Protein AF-A0A7V3AUJ7-F1 (afdb_monomer_lite)

Structure (mmCIF, N/CA/C/O backbone):
data_AF-A0A7V3AUJ7-F1
#
_entry.id   AF-A0A7V3AUJ7-F1
#
loop_
_atom_site.group_PDB
_atom_site.id
_atom_site.type_symbol
_atom_site.label_atom_id
_atom_site.label_alt_id
_atom_site.label_comp_id
_atom_site.label_asym_id
_atom_site.label_entity_id
_atom_site.label_seq_id
_atom_site.pdbx_PDB_ins_code
_atom_site.Cartn_x
_atom_site.Cartn_y
_atom_site.Cartn_z
_atom_site.occupancy
_atom_site.B_iso_or_equiv
_atom_site.auth_seq_id
_atom_site.auth_comp_id
_atom_site.auth_asym_id
_atom_site.auth_atom_id
_atom_site.pdbx_PDB_model_num
ATOM 1 N N . MET A 1 1 ? -18.447 -24.856 67.537 1.00 55.72 1 MET A N 1
ATOM 2 C CA . MET A 1 1 ? -19.754 -24.334 67.068 1.00 55.72 1 MET A CA 1
ATOM 3 C C . MET A 1 1 ? -19.900 -24.706 65.593 1.00 55.72 1 MET A C 1
ATOM 5 O O . MET A 1 1 ? -18.973 -24.440 64.845 1.00 55.72 1 MET A O 1
ATOM 9 N N . SER A 1 2 ? -20.967 -25.404 65.183 1.00 81.25 2 SER A N 1
ATOM 10 C CA . SER A 1 2 ? -21.118 -25.897 63.797 1.00 81.25 2 SER A CA 1
ATOM 11 C C . SER A 1 2 ? -21.326 -24.746 62.801 1.00 81.25 2 SER A C 1
ATOM 13 O O . SER A 1 2 ? -22.079 -23.820 63.096 1.00 81.25 2 SER A O 1
ATOM 15 N N . PHE A 1 3 ? -20.718 -24.824 61.610 1.00 77.06 3 PHE A N 1
ATOM 16 C CA . PHE A 1 3 ? -20.851 -23.838 60.521 1.00 77.06 3 PHE A CA 1
ATOM 17 C C . PHE A 1 3 ? -22.320 -23.541 60.161 1.00 77.06 3 PHE A C 1
ATOM 19 O O . PHE A 1 3 ? -22.686 -22.402 59.876 1.00 77.06 3 PHE A O 1
ATOM 26 N N . LYS A 1 4 ? -23.201 -24.544 60.286 1.00 78.50 4 LYS A N 1
ATOM 27 C CA . LYS A 1 4 ? -24.653 -24.382 60.100 1.00 78.50 4 LYS A CA 1
ATOM 28 C C . LYS A 1 4 ? -25.291 -23.466 61.152 1.00 78.50 4 LYS A C 1
ATOM 30 O O . LYS A 1 4 ? -26.159 -22.666 60.815 1.00 78.50 4 LYS A O 1
ATOM 35 N N . ASN A 1 5 ? -24.837 -23.537 62.405 1.00 76.69 5 ASN A N 1
ATOM 36 C CA . ASN A 1 5 ? -25.343 -22.693 63.493 1.00 76.69 5 ASN A CA 1
ATOM 37 C C . ASN A 1 5 ? -24.854 -21.247 63.349 1.00 76.69 5 ASN A C 1
ATOM 39 O O . ASN A 1 5 ? -25.594 -20.317 63.658 1.00 76.69 5 ASN A O 1
ATOM 43 N N . PHE A 1 6 ? -23.639 -21.061 62.826 1.00 76.19 6 PHE A N 1
ATOM 44 C CA . PHE A 1 6 ? -23.110 -19.743 62.485 1.00 76.19 6 PHE A CA 1
ATOM 45 C C . PHE A 1 6 ? -23.925 -19.083 61.361 1.00 76.19 6 PHE A C 1
ATOM 47 O O . PHE A 1 6 ? -24.385 -17.958 61.524 1.00 76.19 6 PHE A O 1
ATOM 54 N N . LEU A 1 7 ? -24.210 -19.809 60.272 1.00 77.94 7 LEU A N 1
ATOM 55 C CA . LEU A 1 7 ? -25.058 -19.332 59.169 1.00 77.94 7 LEU A CA 1
ATOM 56 C C . LEU A 1 7 ? -26.487 -18.978 59.611 1.00 77.94 7 LEU A C 1
ATOM 58 O O . LEU A 1 7 ? -27.043 -17.970 59.176 1.00 77.94 7 LEU A O 1
ATOM 62 N N . LEU A 1 8 ? -27.080 -19.785 60.494 1.00 77.06 8 LEU A N 1
ATOM 63 C CA . LEU A 1 8 ? -28.404 -19.525 61.069 1.00 77.06 8 LEU A CA 1
ATOM 64 C C . LEU A 1 8 ? -28.431 -18.259 61.934 1.00 77.06 8 LEU A C 1
ATOM 66 O O . LEU A 1 8 ? -29.397 -17.497 61.867 1.00 77.06 8 LEU A O 1
ATOM 70 N N . ALA A 1 9 ? -27.379 -18.020 62.719 1.00 70.88 9 ALA A N 1
ATOM 71 C CA . ALA A 1 9 ? -27.230 -16.795 63.498 1.00 70.88 9 ALA A CA 1
ATOM 72 C C . ALA A 1 9 ? -27.052 -15.575 62.583 1.00 70.88 9 ALA A C 1
ATOM 74 O O . ALA A 1 9 ? -27.743 -14.572 62.754 1.00 70.88 9 ALA A O 1
ATOM 75 N N . LEU A 1 10 ? -26.208 -15.696 61.555 1.00 71.56 10 LEU A N 1
ATOM 76 C CA . LEU A 1 10 ? -25.963 -14.647 60.566 1.00 71.56 10 LEU A CA 1
ATOM 77 C C . LEU A 1 10 ? -27.268 -14.236 59.864 1.00 71.56 10 LEU A C 1
ATOM 79 O O . LEU A 1 10 ? -27.604 -13.058 59.795 1.00 71.56 10 LEU A O 1
ATOM 83 N N . ARG A 1 11 ? -28.076 -15.215 59.442 1.00 72.75 11 ARG A N 1
ATOM 84 C CA . ARG A 1 11 ? -29.366 -14.982 58.775 1.00 72.75 11 ARG A CA 1
ATOM 85 C C . ARG A 1 11 ? -30.367 -14.199 59.633 1.00 72.75 11 ARG A C 1
ATOM 87 O O . ARG A 1 11 ? -31.152 -13.435 59.082 1.00 72.75 11 ARG A O 1
ATOM 94 N N . LYS A 1 12 ? -30.360 -14.373 60.960 1.00 69.62 12 LYS A N 1
ATOM 95 C CA . LYS A 1 12 ? -31.239 -13.608 61.865 1.00 69.62 12 LYS A CA 1
ATOM 96 C C . LYS A 1 12 ? -30.780 -12.157 62.032 1.00 69.62 12 LYS A C 1
ATOM 98 O O . LYS A 1 12 ? -31.625 -11.268 62.106 1.00 69.62 12 LYS A O 1
ATOM 103 N N . VAL A 1 13 ? -29.469 -11.921 62.053 1.00 68.56 13 VAL A N 1
ATOM 104 C CA . VAL A 1 13 ? -28.874 -10.581 62.195 1.00 68.56 13 VAL A CA 1
ATOM 105 C C . VAL A 1 13 ? -29.138 -9.706 60.965 1.00 68.56 13 VAL A C 1
ATOM 107 O O . VAL A 1 13 ? -29.438 -8.529 61.120 1.00 68.56 13 VAL A O 1
ATOM 110 N N . PHE A 1 14 ? -29.126 -10.274 59.756 1.00 67.12 14 PHE A N 1
ATOM 111 C CA . PHE A 1 14 ? -29.384 -9.540 58.505 1.00 67.12 14 PHE A CA 1
ATOM 112 C C . PHE A 1 14 ? -30.877 -9.269 58.200 1.00 67.12 14 PHE A C 1
ATOM 114 O O . PHE A 1 14 ? -31.224 -8.902 57.080 1.00 67.12 14 PHE A O 1
ATOM 121 N N . THR A 1 15 ? -31.779 -9.424 59.175 1.00 80.00 15 THR A N 1
ATOM 122 C CA . THR A 1 15 ? -33.172 -8.942 59.064 1.00 80.00 15 THR A CA 1
ATOM 123 C C . THR A 1 15 ? -33.262 -7.484 59.515 1.00 80.00 15 THR A C 1
ATOM 125 O O . THR A 1 15 ? -32.523 -7.091 60.412 1.00 80.00 15 THR A O 1
ATOM 128 N N . LEU A 1 16 ? -34.178 -6.679 58.957 1.00 69.50 16 LEU A N 1
ATOM 129 C CA . LEU A 1 16 ? -34.362 -5.268 59.359 1.00 69.50 16 LEU A CA 1
ATOM 130 C C . LEU A 1 16 ? -34.523 -5.114 60.884 1.00 69.50 16 LEU A C 1
ATOM 132 O O . LEU A 1 16 ? -33.834 -4.314 61.510 1.00 69.50 16 LEU A O 1
ATOM 136 N N . SER A 1 17 ? -35.347 -5.970 61.493 1.00 76.62 17 SER A N 1
ATOM 137 C CA . SER A 1 17 ? -35.548 -6.035 62.945 1.00 76.62 17 SER A CA 1
ATOM 138 C C . SER A 1 17 ? -34.308 -6.500 63.721 1.00 76.62 17 SER A C 1
ATOM 140 O O . SER A 1 17 ? -34.055 -6.035 64.831 1.00 76.62 17 SER A O 1
ATOM 142 N N . GLY A 1 18 ? -33.527 -7.428 63.160 1.00 75.44 18 GLY A N 1
ATOM 143 C CA . GLY A 1 18 ? -32.291 -7.926 63.769 1.00 75.44 18 GLY A CA 1
ATOM 144 C C . GLY A 1 18 ? -31.170 -6.887 63.752 1.00 75.44 18 GLY A C 1
ATOM 145 O O . GLY A 1 18 ? -30.422 -6.773 64.722 1.00 75.44 18 GLY A O 1
ATOM 146 N N . LEU A 1 19 ? -31.105 -6.085 62.690 1.00 74.56 19 LEU A N 1
ATOM 147 C CA . LEU A 1 19 ? -30.130 -5.014 62.525 1.00 74.56 19 LEU A CA 1
ATOM 148 C C . LEU A 1 19 ? -30.421 -3.847 63.476 1.00 74.56 19 LEU A C 1
ATOM 150 O O . LEU A 1 19 ? -29.511 -3.346 64.134 1.00 74.56 19 LEU A O 1
ATOM 154 N N . GLU A 1 20 ? -31.693 -3.461 63.614 1.00 76.94 20 GLU A N 1
ATOM 155 C CA . GLU A 1 20 ? -32.116 -2.459 64.599 1.00 76.94 20 GLU A CA 1
ATOM 156 C C . GLU A 1 20 ? -31.816 -2.893 66.036 1.00 76.94 20 GLU A C 1
ATOM 158 O O . GLU A 1 20 ? -31.327 -2.088 66.831 1.00 76.94 20 GLU A O 1
ATOM 163 N N . PHE A 1 21 ? -32.076 -4.160 66.377 1.00 78.50 21 PHE A N 1
ATOM 164 C CA . PHE A 1 21 ? -31.777 -4.705 67.701 1.00 78.50 21 PHE A CA 1
ATOM 165 C C . PHE A 1 21 ? -30.267 -4.716 67.983 1.00 78.50 21 PHE A C 1
ATOM 167 O O . PHE A 1 21 ? -29.829 -4.265 69.041 1.00 78.50 21 PHE A O 1
ATOM 174 N N . PHE A 1 22 ? -29.462 -5.155 67.012 1.00 78.81 22 PHE A N 1
ATOM 175 C CA . PHE A 1 22 ? -28.001 -5.151 67.095 1.00 78.81 22 PHE A CA 1
ATOM 176 C C . PHE A 1 22 ? -27.442 -3.734 67.287 1.00 78.81 22 PHE A C 1
ATOM 178 O O . PHE A 1 22 ? -26.649 -3.494 68.196 1.00 78.81 22 PHE A O 1
ATOM 185 N N . LEU A 1 23 ? -27.920 -2.767 66.498 1.00 76.38 23 LEU A N 1
ATOM 186 C CA . LEU A 1 23 ? -27.519 -1.367 66.622 1.00 76.38 23 LEU A CA 1
ATOM 187 C C . LEU A 1 23 ? -28.018 -0.738 67.930 1.00 76.38 23 LEU A C 1
ATOM 189 O O . LEU A 1 23 ? -27.328 0.100 68.501 1.00 76.38 23 LEU A O 1
ATOM 193 N N . LYS A 1 24 ? -29.188 -1.109 68.460 1.00 78.69 24 LYS A N 1
ATOM 194 C CA . LYS A 1 24 ? -29.641 -0.631 69.780 1.00 78.69 24 LYS A CA 1
ATOM 195 C C . LYS A 1 24 ? -28.830 -1.214 70.938 1.00 78.69 24 LYS A C 1
ATOM 197 O O . LYS A 1 24 ? -28.681 -0.527 71.942 1.00 78.69 24 LYS A O 1
ATOM 202 N N . SER A 1 25 ? -28.292 -2.423 70.787 1.00 83.38 25 SER A N 1
ATOM 203 C CA . SER A 1 25 ? -27.532 -3.128 71.825 1.00 83.38 25 SER A CA 1
ATOM 204 C C . SER A 1 25 ? -26.120 -2.575 72.070 1.00 83.38 25 SER A C 1
ATOM 206 O O . SER A 1 25 ? -25.527 -2.916 73.090 1.00 83.38 25 SER A O 1
ATOM 208 N N . GLN A 1 26 ? -25.565 -1.770 71.159 1.00 79.00 26 GLN A N 1
ATOM 209 C CA . GLN A 1 26 ? -24.186 -1.279 71.260 1.00 79.00 26 GLN A CA 1
ATOM 210 C C . GLN A 1 26 ? -24.053 0.070 71.972 1.00 79.00 26 GLN A C 1
ATOM 212 O O . GLN A 1 26 ? -24.923 0.945 71.872 1.00 79.00 26 GLN A O 1
ATOM 217 N N . SER A 1 27 ? -22.916 0.263 72.643 1.00 84.25 27 SER A N 1
ATOM 218 C CA . SER A 1 27 ? -22.574 1.525 73.305 1.00 84.25 27 SER A CA 1
ATOM 219 C C . SER A 1 27 ? -22.293 2.650 72.290 1.00 84.25 27 SER A C 1
ATOM 221 O O . SER A 1 27 ? -22.039 2.410 71.108 1.00 84.25 27 SER A O 1
ATOM 223 N N . LYS A 1 28 ? -22.341 3.924 72.721 1.00 85.25 28 LYS A N 1
ATOM 224 C CA . LYS A 1 28 ? -22.093 5.075 71.821 1.00 85.25 28 LYS A CA 1
ATOM 225 C C . LYS A 1 28 ? -20.705 5.023 71.166 1.00 85.25 28 LYS A C 1
ATOM 227 O O . LYS A 1 28 ? -20.571 5.417 70.014 1.00 85.25 28 LYS A O 1
ATOM 232 N N . VAL A 1 29 ? -19.702 4.526 71.891 1.00 87.31 29 VAL A N 1
ATOM 233 C CA . VAL A 1 29 ? -18.314 4.410 71.419 1.00 87.31 29 VAL A CA 1
ATOM 234 C C . VAL A 1 29 ? -18.181 3.285 70.389 1.00 87.31 29 VAL A C 1
ATOM 236 O O . VAL A 1 29 ? -17.594 3.492 69.330 1.00 87.31 29 VAL A O 1
ATOM 239 N N . GLU A 1 30 ? -18.797 2.128 70.644 1.00 87.69 30 GLU A N 1
ATOM 240 C CA . GLU A 1 30 ? -18.813 0.992 69.709 1.00 87.69 30 GLU A CA 1
ATOM 241 C C . GLU A 1 30 ? -19.459 1.353 68.370 1.00 87.69 30 GLU A C 1
ATOM 243 O O . GLU A 1 30 ? -18.925 1.002 67.321 1.00 87.69 30 GLU A O 1
ATOM 248 N N . LYS A 1 31 ? -20.547 2.135 68.385 1.00 85.12 31 LYS A N 1
ATOM 249 C CA . LYS A 1 31 ? -21.189 2.630 67.156 1.00 85.12 31 LYS A CA 1
ATOM 250 C C . LYS A 1 31 ? -20.254 3.484 66.311 1.00 85.12 31 LYS A C 1
ATOM 252 O O . LYS A 1 31 ? -20.230 3.325 65.094 1.00 85.12 31 LYS A O 1
ATOM 257 N N . VAL A 1 32 ? -19.495 4.384 66.939 1.00 90.38 32 VAL A N 1
ATOM 258 C CA . VAL A 1 32 ? -18.539 5.247 66.228 1.00 90.38 32 VAL A CA 1
ATOM 259 C C . VAL A 1 32 ? -17.459 4.397 65.559 1.00 90.38 32 VAL A C 1
ATOM 261 O O . VAL A 1 32 ? -17.209 4.574 64.369 1.00 90.38 32 VAL A O 1
ATOM 264 N N . PHE A 1 33 ? -16.882 3.427 66.277 1.00 92.56 33 PHE A N 1
ATOM 265 C CA . PHE A 1 33 ? -15.909 2.499 65.693 1.00 92.56 33 PHE A CA 1
ATOM 266 C C . PHE A 1 33 ? -16.512 1.645 64.575 1.00 92.56 33 PHE A C 1
ATOM 268 O O . PHE A 1 33 ? -15.886 1.487 63.530 1.00 92.56 33 PHE A O 1
ATOM 275 N N . PHE A 1 34 ? -17.734 1.137 64.753 1.00 90.31 34 PHE A N 1
ATOM 276 C CA . PHE A 1 34 ? -18.431 0.348 63.741 1.00 90.31 34 PHE A CA 1
ATOM 277 C C . PHE A 1 34 ? -18.613 1.133 62.437 1.00 90.31 34 PHE A C 1
ATOM 279 O O . PHE A 1 34 ? -18.237 0.642 61.375 1.00 90.31 34 PHE A O 1
ATOM 286 N N . PHE A 1 35 ? -19.123 2.368 62.504 1.00 91.38 35 PHE A N 1
ATOM 287 C CA . PHE A 1 35 ? -19.296 3.201 61.311 1.00 91.38 35 PHE A CA 1
ATOM 288 C C . PHE A 1 35 ? -17.965 3.639 60.691 1.00 91.38 35 PHE A C 1
ATOM 290 O O . PHE A 1 35 ? -17.869 3.702 59.468 1.00 91.38 35 PHE A O 1
ATOM 297 N N . LEU A 1 36 ? -16.927 3.885 61.497 1.00 95.38 36 LEU A N 1
ATOM 298 C CA . LEU A 1 36 ? -15.590 4.204 60.993 1.00 95.38 36 LEU A CA 1
ATOM 299 C C . LEU A 1 36 ? -14.975 3.019 60.234 1.00 95.38 36 LEU A C 1
ATOM 301 O O . LEU A 1 36 ? -14.496 3.195 59.116 1.00 95.38 36 LEU A O 1
ATOM 305 N N . PHE A 1 37 ? -15.047 1.803 60.783 1.00 95.50 37 PHE A N 1
ATOM 306 C CA . PHE A 1 37 ? -14.584 0.601 60.085 1.00 95.50 37 PHE A CA 1
ATOM 307 C C . PHE A 1 37 ? -15.417 0.294 58.846 1.00 95.50 37 PHE A C 1
ATOM 309 O O . PHE A 1 37 ? -14.859 -0.106 57.826 1.00 95.50 37 PHE A O 1
ATOM 316 N N . LEU A 1 38 ? -16.729 0.522 58.906 1.00 94.12 38 LEU A N 1
ATOM 317 C CA . LEU A 1 38 ? -17.612 0.378 57.756 1.00 94.12 38 LEU A CA 1
ATOM 318 C C . LEU A 1 38 ? -17.215 1.353 56.638 1.00 94.12 38 LEU A C 1
ATOM 320 O O . LEU A 1 38 ? -17.115 0.957 55.479 1.00 94.12 38 LEU A O 1
ATOM 324 N N . PHE A 1 39 ? -16.915 2.606 56.985 1.00 96.50 39 PHE A N 1
ATOM 325 C CA . PHE A 1 39 ? -16.433 3.604 56.037 1.00 96.50 39 PHE A CA 1
ATOM 326 C C . PHE A 1 39 ? -15.077 3.214 55.430 1.00 96.50 39 PHE A C 1
ATOM 328 O O . PHE A 1 39 ? -14.941 3.195 54.208 1.00 96.50 39 PHE A O 1
ATOM 335 N N . CYS A 1 40 ? -14.096 2.822 56.250 1.00 97.25 40 CYS A N 1
ATOM 336 C CA . CYS A 1 40 ? -12.798 2.336 55.769 1.00 97.25 40 CYS A CA 1
ATOM 337 C C . CYS A 1 40 ? -12.932 1.099 54.868 1.00 97.25 40 CYS A C 1
ATOM 339 O O . CYS A 1 40 ? -12.219 0.988 53.869 1.00 97.25 40 CYS A O 1
ATOM 341 N N . PHE A 1 41 ? -13.856 0.187 55.191 1.00 97.25 41 PHE A N 1
ATOM 342 C CA . PHE A 1 41 ? -14.153 -0.987 54.376 1.00 97.25 41 PHE A CA 1
ATOM 343 C C . PHE A 1 41 ? -14.658 -0.587 52.988 1.00 97.25 41 PHE A C 1
ATOM 345 O O . PHE A 1 41 ? -14.101 -1.045 51.993 1.00 97.25 41 PHE A O 1
ATOM 352 N N . PHE A 1 42 ? -15.651 0.305 52.898 1.00 97.25 42 PHE A N 1
ATOM 353 C CA . PHE A 1 42 ? -16.163 0.767 51.604 1.00 97.25 42 PHE A CA 1
ATOM 354 C C . PHE A 1 42 ? -15.128 1.567 50.811 1.00 97.25 42 PHE A C 1
ATOM 356 O O . PHE A 1 42 ? -15.043 1.405 49.594 1.00 97.25 42 PHE A O 1
ATOM 363 N N . LEU A 1 43 ? -14.300 2.372 51.483 1.00 97.50 43 LEU A N 1
ATOM 364 C CA . LEU A 1 43 ? -13.222 3.120 50.837 1.00 97.50 43 LEU A CA 1
ATOM 365 C C . LEU A 1 43 ? -12.184 2.173 50.210 1.00 97.50 43 LEU A C 1
ATOM 367 O O . LEU A 1 43 ? -11.825 2.318 49.042 1.00 97.50 43 LEU A O 1
ATOM 371 N N . SER A 1 44 ? -11.752 1.160 50.967 1.00 97.69 44 SER A N 1
ATOM 372 C CA . SER A 1 44 ? -10.816 0.130 50.504 1.00 97.69 44 SER A CA 1
ATOM 373 C C . SER A 1 44 ? -11.416 -0.727 49.388 1.00 97.69 44 SER A C 1
ATOM 375 O O . SER A 1 44 ? -10.775 -0.964 48.366 1.00 97.69 44 SER A O 1
ATOM 377 N N . PHE A 1 45 ? -12.680 -1.132 49.537 1.00 97.31 45 PHE A N 1
ATOM 378 C CA . PHE A 1 45 ? -13.397 -1.892 48.519 1.00 97.31 45 PHE A CA 1
ATOM 379 C C . PHE A 1 45 ? -13.511 -1.109 47.208 1.00 97.31 45 PHE A C 1
ATOM 381 O O . PHE A 1 45 ? -13.209 -1.652 46.149 1.00 97.31 45 PHE A O 1
ATOM 388 N N . SER A 1 46 ? -13.865 0.179 47.271 1.00 96.88 46 SER A N 1
ATOM 389 C CA . SER A 1 46 ? -13.920 1.046 46.092 1.00 96.88 46 SER A CA 1
ATOM 390 C C . SER A 1 46 ? -12.546 1.194 45.441 1.00 96.88 46 SER A C 1
ATOM 392 O O . SER A 1 46 ? -12.446 1.127 44.219 1.00 96.88 46 SER A O 1
ATOM 394 N N . PHE A 1 47 ? -11.483 1.360 46.233 1.00 97.12 47 PHE A N 1
ATOM 395 C CA . PHE A 1 47 ? -10.115 1.448 45.720 1.00 97.12 47 PHE A CA 1
ATOM 396 C C . PHE A 1 47 ? -9.683 0.156 45.012 1.00 97.12 47 PHE A C 1
ATOM 398 O O . PHE A 1 47 ? -9.126 0.205 43.914 1.00 97.12 47 PHE A O 1
ATOM 405 N N . LEU A 1 48 ? -9.963 -1.010 45.601 1.00 96.69 48 LEU A N 1
ATOM 406 C CA . LEU A 1 48 ? -9.659 -2.309 44.999 1.00 96.69 48 LEU A CA 1
ATOM 407 C C . LEU A 1 48 ? -10.485 -2.560 43.735 1.00 96.69 48 LEU A C 1
ATOM 409 O O . LEU A 1 48 ? -9.930 -3.014 42.739 1.00 96.69 48 LEU A O 1
ATOM 413 N N . ALA A 1 49 ? -11.776 -2.227 43.749 1.00 96.06 49 ALA A N 1
ATOM 414 C CA . ALA A 1 49 ? -12.650 -2.356 42.588 1.00 96.06 49 ALA A CA 1
ATOM 415 C C . ALA A 1 49 ? -12.178 -1.472 41.425 1.00 96.06 49 ALA A C 1
ATOM 417 O O . ALA A 1 49 ? -12.139 -1.935 40.287 1.00 96.06 49 ALA A O 1
ATOM 418 N N . LEU A 1 50 ? -11.750 -0.235 41.707 1.00 95.06 50 LEU A N 1
ATOM 419 C CA . LEU A 1 50 ? -11.208 0.664 40.688 1.00 95.06 50 LEU A CA 1
ATOM 420 C C . LEU A 1 50 ? -9.888 0.132 40.116 1.00 95.06 50 LEU A C 1
ATOM 422 O O . LEU A 1 50 ? -9.709 0.107 38.904 1.00 95.06 50 LEU A O 1
ATOM 426 N N . ASN A 1 51 ? -8.979 -0.341 40.976 1.00 95.38 51 ASN A N 1
ATOM 427 C CA . ASN A 1 51 ? -7.720 -0.947 40.535 1.00 95.38 51 ASN A CA 1
ATOM 428 C C . ASN A 1 51 ? -7.955 -2.203 39.696 1.00 95.38 51 ASN A C 1
ATOM 430 O O . ASN A 1 51 ? -7.294 -2.396 38.679 1.00 95.38 51 ASN A O 1
ATOM 434 N N . PHE A 1 52 ? -8.903 -3.048 40.102 1.00 95.44 52 PHE A N 1
ATOM 435 C CA . PHE A 1 52 ? -9.291 -4.229 39.344 1.00 95.44 52 PHE A CA 1
ATOM 436 C C . PHE A 1 52 ? -9.856 -3.832 37.976 1.00 95.44 52 PHE A C 1
ATOM 438 O O . PHE A 1 52 ? -9.393 -4.337 36.957 1.00 95.44 52 PHE A O 1
ATOM 445 N N . TYR A 1 53 ? -10.780 -2.870 37.936 1.00 93.81 53 TYR A N 1
ATOM 446 C CA . TYR A 1 53 ? -11.342 -2.347 36.693 1.00 93.81 53 TYR A CA 1
ATOM 447 C C . TYR A 1 53 ? -10.249 -1.811 35.761 1.00 93.81 53 TYR A C 1
ATOM 449 O O . TYR A 1 53 ? -10.155 -2.243 34.616 1.00 93.81 53 TYR A O 1
ATOM 457 N N . LEU A 1 54 ? -9.361 -0.942 36.251 1.00 91.00 54 LEU A N 1
ATOM 458 C CA . LEU A 1 54 ? -8.304 -0.340 35.435 1.00 91.00 54 LEU A CA 1
ATOM 459 C C . LEU A 1 54 ? -7.261 -1.360 34.958 1.00 91.00 54 LEU A C 1
ATOM 461 O O . LEU A 1 54 ? -6.765 -1.244 33.843 1.00 91.00 54 LEU A O 1
ATOM 465 N N . LYS A 1 55 ? -6.939 -2.373 35.771 1.00 91.88 55 LYS A N 1
ATOM 466 C CA . LYS A 1 55 ? -5.928 -3.387 35.432 1.00 91.88 55 LYS A CA 1
ATOM 467 C C . LYS A 1 55 ? -6.448 -4.470 34.484 1.00 91.88 55 LYS A C 1
ATOM 469 O O . LYS A 1 55 ? -5.656 -5.069 33.761 1.00 91.88 55 LYS A O 1
ATOM 474 N N . HIS A 1 56 ? -7.754 -4.735 34.501 1.00 91.00 56 HIS A N 1
ATOM 475 C CA . HIS A 1 56 ? -8.385 -5.778 33.687 1.00 91.00 56 HIS A CA 1
ATOM 476 C C . HIS A 1 56 ? -9.179 -5.238 32.490 1.00 91.00 56 HIS A C 1
ATOM 478 O O . HIS A 1 56 ? -9.685 -6.031 31.698 1.00 9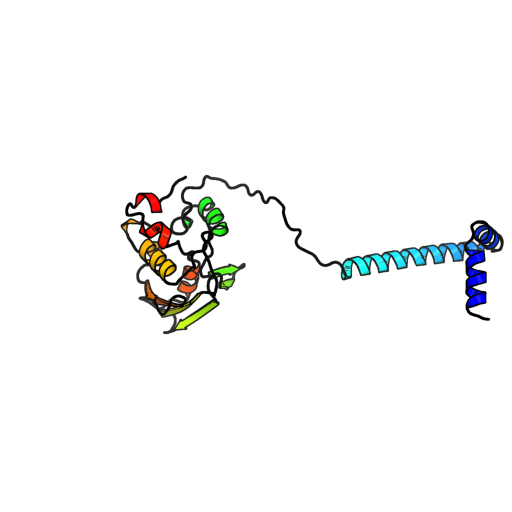1.00 56 HIS A O 1
ATOM 484 N N . THR A 1 57 ? -9.262 -3.917 32.315 1.00 90.50 57 THR A N 1
ATOM 485 C CA . THR A 1 57 ? -9.822 -3.317 31.099 1.00 90.50 57 THR A CA 1
ATOM 486 C C . THR A 1 57 ? -8.787 -3.366 29.980 1.00 90.50 57 THR A C 1
ATOM 488 O O . THR A 1 57 ? -7.688 -2.834 30.113 1.00 90.50 57 THR A O 1
ATOM 491 N N . GLN A 1 58 ? -9.151 -3.987 28.860 1.00 85.81 58 GLN A N 1
ATOM 492 C CA . GLN A 1 58 ? -8.378 -3.935 27.623 1.00 85.81 58 GLN A CA 1
ATOM 493 C C . GLN A 1 58 ? -9.064 -2.978 26.652 1.00 85.81 58 GLN A C 1
ATOM 495 O O . GLN A 1 58 ? -10.283 -3.025 26.485 1.00 85.81 58 GLN A O 1
ATOM 500 N N . LEU A 1 59 ? -8.285 -2.105 26.014 1.00 84.19 59 LEU A N 1
ATOM 501 C CA . LEU A 1 59 ? -8.789 -1.268 24.932 1.00 84.19 59 LEU A CA 1
ATOM 502 C C . LEU A 1 59 ? -9.110 -2.178 23.744 1.00 84.19 59 LEU A C 1
ATOM 504 O O . LEU A 1 59 ? -8.202 -2.756 23.150 1.00 84.19 59 LEU A O 1
ATOM 508 N N . GLN A 1 60 ? -10.392 -2.314 23.413 1.00 83.75 60 GLN A N 1
ATOM 509 C CA . GLN A 1 60 ? -10.812 -2.932 22.161 1.00 83.75 60 GLN A CA 1
ATOM 510 C C . GLN A 1 60 ? -11.195 -1.851 21.150 1.00 83.75 60 GLN A C 1
ATOM 512 O O . GLN A 1 60 ? -11.873 -0.886 21.522 1.00 83.75 60 GLN A O 1
ATOM 517 N N . PRO A 1 61 ? -10.788 -1.998 19.876 1.00 82.69 61 PRO A N 1
ATOM 518 C CA . PRO A 1 61 ? -11.295 -1.146 18.818 1.00 82.69 61 PRO A CA 1
ATOM 519 C C . PRO A 1 61 ? -12.805 -1.358 18.712 1.00 82.69 61 PRO A C 1
ATOM 521 O O . PRO A 1 61 ? -13.290 -2.482 18.592 1.00 82.69 61 PRO A O 1
ATOM 524 N N . LYS A 1 62 ? -13.560 -0.264 18.790 1.00 86.25 62 LYS A N 1
ATOM 525 C CA . LYS A 1 62 ? -14.986 -0.298 18.496 1.00 86.25 62 LYS A CA 1
ATOM 526 C C . LYS A 1 62 ? -15.140 -0.351 16.981 1.00 86.25 62 LYS A C 1
ATOM 528 O O . LYS A 1 62 ? -14.667 0.550 16.295 1.00 86.25 62 LYS A O 1
ATOM 533 N N . GLU A 1 63 ? -15.793 -1.390 16.475 1.00 87.81 63 GLU A N 1
ATOM 534 C CA . GLU A 1 63 ? -16.105 -1.479 15.052 1.00 87.81 63 GLU A CA 1
ATOM 535 C C . GLU A 1 63 ? -17.159 -0.442 14.648 1.00 87.81 63 GLU A C 1
ATOM 537 O O . GLU A 1 63 ? -18.109 -0.152 15.385 1.00 87.81 63 GLU A O 1
ATOM 542 N N . GLY A 1 64 ? -16.984 0.099 13.444 1.00 86.31 64 GLY A N 1
ATOM 543 C CA . GLY A 1 64 ? -17.867 1.101 12.863 1.00 86.31 64 GLY A CA 1
ATOM 544 C C . GLY A 1 64 ? -17.565 2.537 13.295 1.00 86.31 64 GLY A C 1
ATOM 545 O O . GLY A 1 64 ? -16.702 2.822 14.122 1.00 86.31 64 GLY A O 1
ATOM 546 N N . GLY A 1 65 ? -18.304 3.462 12.690 1.00 88.81 65 GLY A N 1
ATOM 547 C CA . GLY A 1 65 ? -18.063 4.898 12.786 1.00 88.81 65 GLY A CA 1
ATOM 548 C C . GLY A 1 65 ? -17.864 5.509 11.405 1.00 88.81 65 GLY A C 1
ATOM 549 O O . GLY A 1 65 ? -17.684 4.803 10.416 1.00 88.81 65 GLY A O 1
ATOM 550 N N . ILE A 1 66 ? -17.935 6.833 11.343 1.00 90.62 66 ILE A N 1
ATOM 551 C CA . ILE A 1 66 ? -17.649 7.595 10.132 1.00 90.62 66 ILE A CA 1
ATOM 552 C C . ILE A 1 66 ? -16.467 8.489 10.470 1.00 90.62 66 ILE A C 1
ATOM 554 O O . ILE A 1 66 ? -16.546 9.299 11.395 1.00 90.62 66 ILE A O 1
ATOM 558 N N . PHE A 1 67 ? -15.375 8.315 9.737 1.00 88.56 67 PHE A N 1
ATOM 559 C CA . PHE A 1 67 ? -14.256 9.240 9.767 1.00 88.56 67 PHE A CA 1
ATOM 560 C C . PHE A 1 67 ? -14.478 10.286 8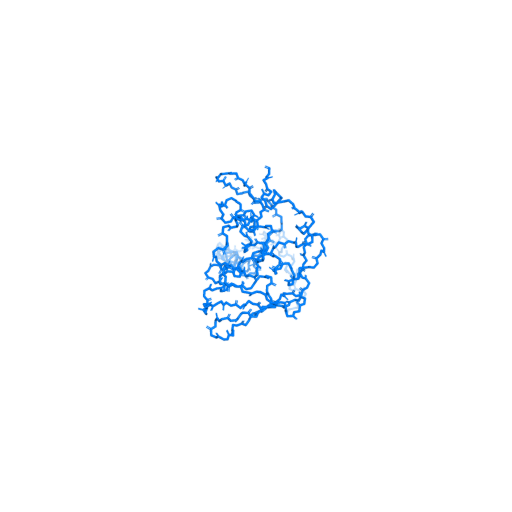.674 1.00 88.56 67 PHE A C 1
ATOM 562 O O . PHE A 1 67 ? -14.677 9.934 7.513 1.00 88.56 67 PHE A O 1
ATOM 569 N N . ILE A 1 68 ? -14.510 11.562 9.060 1.00 92.00 68 ILE A N 1
ATOM 570 C CA . ILE A 1 68 ? -14.673 12.690 8.140 1.00 92.00 68 ILE A CA 1
ATOM 571 C C . ILE A 1 68 ? -13.421 13.547 8.260 1.00 92.00 68 ILE A C 1
ATOM 573 O O . ILE A 1 68 ? -13.162 14.120 9.319 1.00 92.00 68 ILE A O 1
ATOM 577 N N . GLU A 1 69 ? -12.675 13.650 7.167 1.00 89.31 69 GLU A N 1
ATOM 578 C CA . GLU A 1 69 ? -11.502 14.509 7.052 1.00 89.31 69 GLU A CA 1
ATOM 579 C C . GLU A 1 69 ? -11.777 15.617 6.036 1.00 89.31 69 GLU A C 1
ATOM 581 O O . GLU A 1 69 ? -12.241 15.366 4.923 1.00 89.31 69 GLU A O 1
ATOM 586 N N . GLY A 1 70 ? -11.532 16.863 6.440 1.00 91.12 70 GLY A N 1
ATOM 587 C CA . GLY A 1 70 ? -11.643 18.014 5.554 1.00 91.12 70 GLY A CA 1
ATOM 588 C C . GLY A 1 70 ? -10.329 18.236 4.818 1.00 91.12 70 GLY A C 1
ATOM 589 O O . GLY A 1 70 ? -9.306 18.462 5.457 1.00 91.12 70 GLY A O 1
ATOM 590 N N . MET A 1 71 ? -10.368 18.227 3.488 1.00 87.81 71 MET A N 1
ATOM 591 C CA . MET A 1 71 ? -9.209 18.522 2.647 1.00 87.81 71 MET A CA 1
ATOM 592 C C . MET A 1 71 ? -9.431 19.815 1.862 1.00 87.81 71 MET A C 1
ATOM 594 O O . MET A 1 71 ? -10.545 20.108 1.428 1.00 87.81 71 MET A O 1
ATOM 598 N N . VAL A 1 72 ? -8.369 20.601 1.681 1.00 89.19 72 VAL A N 1
ATOM 599 C CA . VAL A 1 72 ? -8.415 21.830 0.879 1.00 89.19 72 VAL A CA 1
ATOM 600 C C . VAL A 1 72 ? -8.015 21.497 -0.556 1.00 89.19 72 VAL A C 1
ATOM 602 O O . VAL A 1 72 ? -6.864 21.159 -0.813 1.00 89.19 72 VAL A O 1
ATOM 605 N N . GLY A 1 73 ? -8.960 21.613 -1.489 1.00 86.88 73 GLY A N 1
ATOM 606 C CA . GLY A 1 73 ? -8.759 21.311 -2.909 1.00 86.88 73 GLY A CA 1
ATOM 607 C C . GLY A 1 73 ? -9.806 20.338 -3.448 1.00 86.88 73 GLY A C 1
ATOM 608 O O . GLY A 1 73 ? -10.770 20.008 -2.762 1.00 86.88 73 GLY A O 1
ATOM 609 N N . PHE A 1 74 ? -9.611 19.888 -4.687 1.00 85.44 74 PHE A N 1
ATOM 610 C CA . PHE A 1 74 ? -10.459 18.892 -5.342 1.00 85.44 74 PHE A CA 1
ATOM 611 C C . PHE A 1 74 ? -9.580 17.797 -5.955 1.00 85.44 74 PHE A C 1
ATOM 613 O O . PHE A 1 74 ? -8.489 18.122 -6.437 1.00 85.44 74 PHE A O 1
ATOM 620 N N . PRO A 1 75 ? -10.029 16.530 -5.942 1.00 86.88 75 PRO A N 1
ATOM 621 C CA . PRO A 1 75 ? -9.297 15.448 -6.581 1.00 86.88 75 PRO A CA 1
ATOM 622 C C . PRO A 1 75 ? -9.273 15.619 -8.104 1.00 86.88 75 PRO A C 1
ATOM 624 O O . PRO A 1 75 ? -10.302 15.922 -8.710 1.00 86.88 75 PRO A O 1
ATOM 627 N N . ASN A 1 76 ? -8.108 15.408 -8.717 1.00 84.56 76 ASN A N 1
ATOM 628 C CA . ASN A 1 76 ? -7.905 15.490 -10.164 1.00 84.56 76 ASN A CA 1
ATOM 629 C C . ASN A 1 76 ? -7.683 14.113 -10.784 1.00 84.56 76 ASN A C 1
ATOM 631 O O . ASN A 1 76 ? -8.209 13.851 -11.864 1.00 84.56 76 ASN A O 1
ATOM 635 N N . TYR A 1 77 ? -6.904 13.251 -10.124 1.00 82.44 77 TYR A N 1
ATOM 636 C CA . TYR A 1 77 ? -6.532 11.933 -10.633 1.00 82.44 77 TYR A CA 1
ATOM 637 C C . TYR A 1 77 ? -6.601 10.866 -9.541 1.00 82.44 77 TYR A C 1
ATOM 639 O O . TYR A 1 77 ? -5.784 10.835 -8.624 1.00 82.44 77 TYR A O 1
ATOM 647 N N . LEU A 1 78 ? -7.497 9.893 -9.706 1.00 86.81 78 LEU A N 1
ATOM 648 C CA . LEU A 1 78 ? -7.554 8.702 -8.847 1.00 86.81 78 LEU A CA 1
ATOM 649 C C . LEU A 1 78 ? -6.663 7.581 -9.396 1.00 86.81 78 LEU A C 1
ATOM 651 O O . LEU A 1 78 ? -7.110 6.462 -9.645 1.00 86.81 78 LEU A O 1
ATOM 655 N N . ASN A 1 79 ? -5.398 7.908 -9.662 1.00 89.44 79 ASN A N 1
ATOM 656 C CA . ASN A 1 79 ? -4.435 6.977 -10.238 1.00 89.44 79 ASN A CA 1
ATOM 657 C C . ASN A 1 79 ? -3.056 7.155 -9.578 1.00 89.44 79 ASN A C 1
ATOM 659 O O . ASN A 1 79 ? -2.474 8.242 -9.675 1.00 89.44 79 ASN A O 1
ATOM 663 N N . PRO A 1 80 ? -2.482 6.097 -8.975 1.00 92.19 80 PRO A N 1
ATOM 664 C CA . PRO A 1 80 ? -1.235 6.201 -8.220 1.00 92.19 80 PRO A CA 1
ATOM 665 C C . PRO A 1 80 ? -0.018 6.629 -9.037 1.00 92.19 80 PRO A C 1
ATOM 667 O O . PRO A 1 80 ? 0.952 7.122 -8.469 1.00 92.19 80 PRO A O 1
ATOM 670 N N . ILE A 1 81 ? -0.042 6.491 -10.367 1.00 92.25 81 ILE A N 1
ATOM 671 C CA . ILE A 1 81 ? 1.078 6.961 -11.194 1.00 92.25 81 ILE A CA 1
ATOM 672 C C . ILE A 1 81 ? 1.094 8.492 -11.355 1.00 92.25 81 ILE A C 1
ATOM 674 O O . ILE A 1 81 ? 2.081 9.019 -11.874 1.00 92.25 81 ILE A O 1
ATOM 678 N N . TYR A 1 82 ? 0.030 9.188 -10.930 1.00 90.50 82 TYR A N 1
ATOM 679 C CA . TYR A 1 82 ? -0.126 10.647 -10.994 1.00 90.50 82 TYR A CA 1
ATOM 680 C C . TYR A 1 82 ? -0.398 11.310 -9.636 1.00 90.50 82 TYR A C 1
ATOM 682 O O . TYR A 1 82 ? -0.141 12.506 -9.512 1.00 90.50 82 TYR A O 1
ATOM 690 N N . SER A 1 83 ? -0.881 10.561 -8.637 1.00 86.81 83 SER A N 1
ATOM 691 C CA . SER A 1 83 ? -1.413 11.104 -7.374 1.00 86.81 83 SER A CA 1
ATOM 692 C C . SER A 1 83 ? -0.448 12.022 -6.622 1.00 86.81 83 SER A C 1
ATOM 694 O O . SER A 1 83 ? -0.877 13.008 -6.042 1.00 86.81 83 SER A O 1
ATOM 696 N N . ILE A 1 84 ? 0.863 11.776 -6.715 1.00 86.25 84 ILE A N 1
ATOM 697 C CA . ILE A 1 84 ? 1.908 12.588 -6.066 1.00 86.25 84 ILE A CA 1
ATOM 698 C C . ILE A 1 84 ? 1.914 14.070 -6.493 1.00 86.25 84 ILE A C 1
ATOM 700 O O . ILE A 1 84 ? 2.574 14.895 -5.870 1.00 86.25 84 ILE A O 1
ATOM 704 N N . ALA A 1 85 ? 1.209 14.429 -7.570 1.00 85.25 85 ALA A N 1
ATOM 705 C CA . ALA A 1 85 ? 1.072 15.815 -8.006 1.00 85.25 85 ALA A CA 1
ATOM 706 C C . ALA A 1 85 ? 0.072 16.636 -7.165 1.00 85.25 85 ALA A C 1
ATOM 708 O O . ALA A 1 85 ? 0.060 17.862 -7.283 1.00 85.25 85 ALA A O 1
ATOM 709 N N . SER A 1 86 ? -0.772 15.996 -6.347 1.00 89.19 86 SER A N 1
ATOM 710 C CA . SER A 1 86 ? -1.764 16.661 -5.500 1.00 89.19 86 SER A CA 1
ATOM 711 C C . SER A 1 86 ? -1.923 15.931 -4.170 1.00 89.19 86 SER A C 1
ATOM 713 O O . SER A 1 86 ? -2.233 14.746 -4.149 1.00 89.19 86 SER A O 1
ATOM 715 N N . ASP A 1 87 ? -1.813 16.657 -3.056 1.00 89.50 87 ASP A N 1
ATOM 716 C CA . ASP A 1 87 ? -1.997 16.084 -1.715 1.00 89.50 87 ASP A CA 1
ATOM 717 C C . ASP A 1 87 ? -3.385 15.437 -1.542 1.00 89.50 87 ASP A C 1
ATOM 719 O O . ASP A 1 87 ? -3.524 14.430 -0.853 1.00 89.50 87 ASP A O 1
ATOM 723 N N . VAL A 1 88 ? -4.417 15.983 -2.201 1.00 91.62 88 VAL A N 1
ATOM 724 C CA . VAL A 1 88 ? -5.780 15.421 -2.186 1.00 91.62 88 VAL A CA 1
ATOM 725 C C . VAL A 1 88 ? -5.818 14.068 -2.893 1.00 91.62 88 VAL A C 1
ATOM 727 O O . VAL A 1 88 ? -6.346 13.098 -2.348 1.00 91.62 88 VAL A O 1
ATOM 730 N N . ASP A 1 89 ? -5.227 13.992 -4.086 1.00 91.62 89 ASP A N 1
ATOM 731 C CA . ASP A 1 89 ? -5.171 12.753 -4.862 1.00 91.62 89 ASP A CA 1
ATOM 732 C C . ASP A 1 89 ? -4.331 11.695 -4.151 1.00 91.62 89 ASP A C 1
ATOM 734 O O . ASP A 1 89 ? -4.718 10.525 -4.122 1.00 91.62 89 ASP A O 1
ATOM 738 N N . ASP A 1 90 ? -3.199 12.085 -3.557 1.00 90.56 90 ASP A N 1
ATOM 739 C CA . ASP A 1 90 ? -2.333 11.154 -2.842 1.00 90.56 90 ASP A CA 1
ATOM 740 C C . ASP A 1 90 ? -3.012 10.585 -1.597 1.00 90.56 90 ASP A C 1
ATOM 742 O O . ASP A 1 90 ? -3.028 9.365 -1.431 1.00 90.56 90 ASP A O 1
ATOM 746 N N . SER A 1 91 ? -3.668 11.416 -0.781 1.00 91.00 91 SER A N 1
ATOM 747 C CA . SER A 1 91 ? -4.425 10.942 0.385 1.00 91.00 91 SER A CA 1
ATOM 748 C C . SER A 1 91 ? -5.524 9.954 0.004 1.00 91.00 91 SER A C 1
ATOM 750 O O . SER A 1 91 ? -5.629 8.895 0.619 1.00 91.00 91 SER A O 1
ATOM 752 N N . ILE A 1 92 ? -6.308 10.241 -1.039 1.00 91.50 92 ILE A N 1
ATOM 753 C CA . ILE A 1 92 ? -7.355 9.316 -1.498 1.00 91.50 92 ILE A CA 1
ATOM 754 C C . ILE A 1 92 ? -6.725 8.031 -2.049 1.00 91.50 92 ILE A C 1
ATOM 756 O O . ILE A 1 92 ? -7.161 6.927 -1.730 1.00 91.50 92 ILE A O 1
ATOM 760 N N . THR A 1 93 ? -5.659 8.149 -2.838 1.00 92.44 93 THR A N 1
ATOM 761 C CA . THR A 1 93 ? -4.964 6.996 -3.422 1.00 92.44 93 THR A CA 1
ATOM 762 C C . THR A 1 93 ? -4.326 6.109 -2.348 1.00 92.44 93 THR A C 1
ATOM 764 O O . THR A 1 93 ? -4.344 4.889 -2.489 1.00 92.44 93 THR A O 1
ATOM 767 N N . ASN A 1 94 ? -3.809 6.683 -1.259 1.00 91.62 94 ASN A N 1
ATOM 768 C CA . ASN A 1 94 ? -3.281 5.950 -0.103 1.00 91.62 94 ASN A CA 1
ATOM 769 C C . ASN A 1 94 ? -4.346 5.099 0.607 1.00 91.62 94 ASN A C 1
ATOM 771 O O . ASN A 1 94 ? -3.995 4.111 1.248 1.00 91.62 94 ASN A O 1
ATOM 775 N N . LEU A 1 95 ? -5.630 5.452 0.481 1.00 91.44 95 LEU A N 1
ATOM 776 C CA . LEU A 1 95 ? -6.743 4.658 1.008 1.00 91.44 95 LEU A CA 1
ATOM 777 C C . LEU A 1 95 ? -7.195 3.559 0.039 1.00 91.44 95 LEU A C 1
ATOM 779 O O . LEU A 1 95 ? -7.672 2.518 0.482 1.00 91.44 95 LEU A O 1
ATOM 783 N N . LEU A 1 96 ? -7.071 3.797 -1.269 1.00 92.44 96 LEU A N 1
ATOM 784 C CA . LEU A 1 96 ? -7.570 2.896 -2.313 1.00 92.44 96 LEU A CA 1
ATOM 785 C C . LEU A 1 96 ? -6.545 1.850 -2.768 1.00 92.44 96 LEU A C 1
ATOM 787 O O . LEU A 1 96 ? -6.929 0.782 -3.231 1.00 92.44 96 LEU A O 1
ATOM 791 N N . PHE A 1 97 ? -5.249 2.152 -2.681 1.00 94.38 97 PHE A N 1
ATOM 792 C CA . PHE A 1 97 ? -4.193 1.312 -3.239 1.00 94.38 97 PHE A CA 1
ATOM 793 C C . PHE A 1 97 ? -3.107 1.002 -2.207 1.00 94.38 97 PHE A C 1
ATOM 795 O O . PHE A 1 97 ? -2.620 1.886 -1.502 1.00 94.38 97 PHE A O 1
ATOM 802 N N . SER A 1 98 ? -2.646 -0.247 -2.204 1.00 94.69 98 SER A N 1
ATOM 803 C CA . SER A 1 98 ? -1.485 -0.687 -1.425 1.00 94.69 98 SER A CA 1
ATOM 804 C C . SER A 1 98 ? -0.185 -0.548 -2.218 1.00 94.69 98 SER A C 1
ATOM 806 O O . SER A 1 98 ? -0.137 -0.806 -3.423 1.00 94.69 98 SER A O 1
ATOM 808 N N . GLY A 1 99 ? 0.887 -0.151 -1.532 1.00 95.50 99 GLY A N 1
ATOM 809 C CA . GLY A 1 99 ? 2.241 -0.102 -2.091 1.00 95.50 99 GLY A CA 1
ATOM 810 C C . GLY A 1 99 ? 2.941 -1.459 -2.026 1.00 95.50 99 GLY A C 1
ATOM 811 O O . GLY A 1 99 ? 2.502 -2.364 -1.317 1.00 95.50 99 GLY A O 1
ATOM 812 N N . LEU A 1 100 ? 4.075 -1.628 -2.713 1.00 96.81 100 LEU A N 1
ATOM 813 C CA . LEU A 1 100 ? 4.936 -2.793 -2.438 1.00 96.81 100 LEU A CA 1
ATOM 814 C C . LEU A 1 100 ? 5.499 -2.699 -1.010 1.00 96.81 100 LEU A C 1
ATOM 816 O O . LEU A 1 100 ? 5.491 -3.670 -0.249 1.00 96.81 100 LEU A O 1
ATOM 820 N N . MET A 1 101 ? 5.896 -1.491 -0.626 1.00 96.44 101 MET A N 1
ATOM 821 C CA . MET A 1 101 ? 6.276 -1.097 0.726 1.00 96.44 101 MET A CA 1
ATOM 822 C C . MET A 1 101 ? 5.454 0.114 1.178 1.00 96.44 101 MET A C 1
ATOM 824 O O . MET A 1 101 ? 4.833 0.797 0.365 1.00 96.44 101 MET A O 1
ATOM 828 N N . LYS A 1 102 ? 5.469 0.405 2.477 1.00 95.00 102 LYS A N 1
ATOM 829 C CA . LYS A 1 102 ? 4.851 1.601 3.057 1.00 95.00 102 LYS A CA 1
ATOM 830 C C . LYS A 1 102 ? 5.688 2.157 4.198 1.00 95.00 102 LYS A C 1
ATOM 832 O O . LYS A 1 102 ? 6.472 1.433 4.809 1.00 95.00 102 LYS A O 1
ATOM 837 N N . PHE A 1 103 ? 5.496 3.433 4.502 1.00 93.31 103 PHE A N 1
ATOM 838 C CA . PHE A 1 103 ? 6.089 4.042 5.684 1.00 93.31 103 PHE A CA 1
ATOM 839 C C . PHE A 1 103 ? 5.201 3.814 6.908 1.00 93.31 103 PHE A C 1
ATOM 841 O O . PHE A 1 103 ? 4.021 4.156 6.908 1.00 93.31 103 PHE A O 1
ATOM 848 N N . GLU A 1 104 ? 5.789 3.271 7.968 1.00 93.00 104 GLU A N 1
ATOM 849 C CA . GLU A 1 104 ? 5.206 3.218 9.303 1.00 93.00 104 GLU A CA 1
ATOM 850 C C . GLU A 1 104 ? 6.033 4.127 10.222 1.00 93.00 104 GLU A C 1
ATOM 852 O O . GLU A 1 104 ? 7.132 3.794 10.683 1.00 93.00 104 GLU A O 1
ATOM 857 N N . GLY A 1 105 ? 5.542 5.355 10.408 1.00 92.12 105 GLY A N 1
ATOM 858 C CA . GLY A 1 105 ? 6.311 6.430 11.030 1.00 92.12 105 GLY A CA 1
ATOM 859 C C . GLY A 1 105 ? 7.522 6.808 10.173 1.00 92.12 105 GLY A C 1
ATOM 860 O O . GLY A 1 105 ? 7.372 7.417 9.120 1.00 92.12 105 GLY A O 1
ATOM 861 N N . LYS A 1 106 ? 8.728 6.461 10.638 1.00 90.88 106 LYS A N 1
ATOM 862 C CA . LYS A 1 106 ? 9.993 6.697 9.911 1.00 90.88 106 LYS A CA 1
ATOM 863 C C . LYS A 1 106 ? 10.567 5.436 9.264 1.00 90.88 106 LYS A C 1
ATOM 865 O O . LYS A 1 106 ? 11.600 5.512 8.608 1.00 90.88 106 LYS A O 1
ATOM 870 N N . ASN A 1 107 ? 9.939 4.285 9.487 1.00 94.19 107 ASN A N 1
ATOM 871 C CA . ASN A 1 107 ? 10.453 3.003 9.030 1.00 94.19 107 ASN A CA 1
ATOM 872 C C . ASN A 1 107 ? 9.753 2.601 7.739 1.00 94.19 107 ASN A C 1
ATOM 874 O O . ASN A 1 107 ? 8.534 2.707 7.635 1.00 94.19 107 ASN A O 1
ATOM 878 N N . LEU A 1 108 ? 10.521 2.106 6.776 1.00 94.75 108 LEU A N 1
ATOM 879 C CA . LEU A 1 108 ? 9.974 1.513 5.567 1.00 94.75 108 LEU A CA 1
ATOM 880 C C . LEU A 1 108 ? 9.715 0.023 5.819 1.00 94.75 108 LEU A C 1
ATOM 882 O O . LEU A 1 108 ? 10.641 -0.722 6.141 1.00 94.75 108 LEU A O 1
ATOM 886 N N . VAL A 1 109 ? 8.460 -0.404 5.689 1.00 96.19 109 VAL A N 1
ATOM 887 C CA . VAL A 1 109 ? 8.016 -1.775 5.974 1.00 96.19 109 VAL A CA 1
ATOM 888 C C . VAL A 1 109 ? 7.333 -2.403 4.749 1.00 96.19 109 VAL A C 1
ATOM 890 O O . VAL A 1 109 ? 6.727 -1.683 3.953 1.00 96.19 109 VAL A O 1
ATOM 893 N N . PRO A 1 110 ? 7.417 -3.733 4.554 1.00 96.44 110 PRO A N 1
ATOM 894 C CA . PRO A 1 110 ? 6.690 -4.428 3.488 1.00 96.44 110 PRO A CA 1
ATOM 895 C C . PRO A 1 110 ? 5.165 -4.272 3.613 1.00 96.44 110 PRO A C 1
ATOM 897 O O . PRO A 1 110 ? 4.620 -4.423 4.708 1.00 96.44 110 PRO A O 1
ATOM 900 N N . ASP A 1 111 ? 4.469 -4.028 2.497 1.00 95.75 111 ASP A N 1
ATOM 901 C CA . ASP A 1 111 ? 2.998 -3.992 2.450 1.00 95.75 111 ASP A CA 1
ATOM 902 C C . ASP A 1 111 ? 2.438 -5.097 1.542 1.00 95.75 111 ASP A C 1
ATOM 904 O O . ASP A 1 111 ? 1.981 -6.115 2.063 1.00 95.75 111 ASP A O 1
ATOM 908 N N . LEU A 1 112 ? 2.552 -4.993 0.212 1.00 96.81 112 LEU A N 1
ATOM 909 C CA . LEU A 1 112 ? 2.254 -6.120 -0.693 1.00 96.81 112 LEU A CA 1
ATOM 910 C C . LEU A 1 112 ? 3.391 -7.153 -0.769 1.00 96.81 112 LEU A C 1
ATOM 912 O O . LEU A 1 112 ? 3.178 -8.278 -1.227 1.00 96.81 112 LEU A O 1
ATOM 916 N N . LEU A 1 113 ? 4.597 -6.791 -0.329 1.00 96.88 113 LEU A N 1
ATOM 917 C CA . LEU A 1 113 ? 5.740 -7.699 -0.299 1.00 96.88 113 LEU A CA 1
ATOM 918 C C . LEU A 1 113 ? 5.696 -8.636 0.907 1.00 96.88 113 LEU A C 1
ATOM 920 O O . LEU A 1 113 ? 5.380 -8.235 2.025 1.00 96.88 113 LEU A O 1
ATOM 924 N N . GLU A 1 114 ? 6.074 -9.886 0.673 1.00 96.62 114 GLU A N 1
ATOM 925 C CA . GLU A 1 114 ? 6.417 -10.837 1.724 1.00 96.62 114 GLU A CA 1
ATOM 926 C C . GLU A 1 114 ? 7.866 -10.629 2.172 1.00 96.62 114 GLU A C 1
ATOM 928 O O . GLU A 1 114 ? 8.152 -10.528 3.363 1.00 96.62 114 GLU A O 1
ATOM 933 N N . ASN A 1 115 ? 8.787 -10.529 1.211 1.00 95.88 115 ASN A N 1
ATOM 934 C CA . ASN A 1 115 ? 10.201 -10.277 1.463 1.00 95.88 115 ASN A CA 1
ATOM 935 C C . ASN A 1 115 ? 10.876 -9.605 0.259 1.00 95.88 115 ASN A C 1
ATOM 937 O O . ASN A 1 115 ? 10.334 -9.565 -0.849 1.00 95.88 115 ASN A O 1
ATOM 941 N N . TYR A 1 116 ? 12.081 -9.088 0.491 1.00 96.50 116 TYR A N 1
ATOM 942 C CA . TYR A 1 116 ? 12.968 -8.590 -0.552 1.00 96.50 116 TYR A CA 1
ATOM 943 C C . TYR A 1 116 ? 14.430 -8.904 -0.216 1.00 96.50 116 TYR A C 1
ATOM 945 O O . TYR A 1 116 ? 14.792 -9.091 0.948 1.00 96.50 116 TYR A O 1
ATOM 953 N N . LYS A 1 117 ? 15.279 -8.946 -1.243 1.00 96.44 117 LYS A N 1
ATOM 954 C CA . LYS A 1 117 ? 16.733 -9.088 -1.130 1.00 96.44 117 LYS A CA 1
ATOM 955 C C . LYS A 1 117 ? 17.416 -7.992 -1.927 1.00 96.44 117 LYS A C 1
ATOM 957 O O . LYS A 1 117 ? 17.020 -7.699 -3.052 1.00 96.44 117 LYS A O 1
ATOM 962 N N . ILE A 1 118 ? 18.468 -7.430 -1.346 1.00 96.19 118 ILE A N 1
ATOM 963 C CA . ILE A 1 118 ? 19.351 -6.481 -2.019 1.00 96.19 118 ILE A CA 1
ATOM 964 C C . ILE A 1 118 ? 20.636 -7.228 -2.368 1.00 96.19 118 ILE A C 1
ATOM 966 O O . ILE A 1 118 ? 21.304 -7.766 -1.487 1.00 96.19 118 ILE A O 1
ATOM 970 N N . LEU A 1 119 ? 20.951 -7.287 -3.655 1.00 95.12 119 LEU A N 1
ATOM 971 C CA . LEU A 1 119 ? 22.096 -7.984 -4.228 1.00 95.12 119 LEU A CA 1
ATOM 972 C C . LEU A 1 119 ? 22.980 -6.987 -4.988 1.00 95.12 119 LEU A C 1
ATOM 974 O O . LEU A 1 119 ? 22.576 -5.851 -5.257 1.00 95.12 119 LEU A O 1
ATOM 978 N N . GLU A 1 120 ? 24.195 -7.420 -5.329 1.00 93.19 120 GLU A N 1
ATOM 979 C CA . GLU A 1 120 ? 25.157 -6.621 -6.105 1.00 93.19 120 GLU A CA 1
ATOM 980 C C . GLU A 1 120 ? 25.342 -5.199 -5.538 1.00 93.19 120 GLU A C 1
ATOM 982 O O . GLU A 1 120 ? 25.282 -4.210 -6.264 1.00 93.19 120 GLU A O 1
ATOM 987 N N . GLU A 1 121 ? 25.490 -5.095 -4.212 1.00 91.56 121 GLU A N 1
ATOM 988 C CA . GLU A 1 121 ? 25.747 -3.832 -3.499 1.00 91.56 121 GLU A CA 1
ATOM 989 C C . GLU A 1 121 ? 24.687 -2.735 -3.738 1.00 91.56 121 GLU A C 1
ATOM 991 O O . GLU A 1 121 ? 24.993 -1.543 -3.756 1.00 91.56 121 GLU A O 1
ATOM 996 N N . GLY A 1 122 ? 23.419 -3.125 -3.910 1.00 91.50 122 GLY A N 1
ATOM 997 C CA . GLY A 1 122 ? 22.321 -2.177 -4.135 1.00 91.50 122 GLY A CA 1
ATOM 998 C C . GLY A 1 122 ? 22.031 -1.910 -5.607 1.00 91.50 122 GLY A C 1
ATOM 999 O O . GLY A 1 122 ? 21.374 -0.921 -5.930 1.00 91.50 122 GLY A O 1
ATOM 1000 N N . LYS A 1 123 ? 22.523 -2.767 -6.506 1.00 95.88 123 LYS A N 1
ATOM 1001 C CA . LYS A 1 123 ? 22.203 -2.716 -7.935 1.00 95.88 123 LYS A CA 1
ATOM 1002 C C . LYS A 1 123 ? 21.018 -3.603 -8.314 1.00 95.88 123 LYS A C 1
ATOM 1004 O O . LYS A 1 123 ? 20.290 -3.267 -9.245 1.00 95.88 123 LYS A O 1
ATOM 1009 N N . VAL A 1 124 ? 20.810 -4.711 -7.604 1.00 97.25 124 VAL A N 1
ATOM 1010 C CA . VAL A 1 124 ? 19.736 -5.668 -7.898 1.00 97.25 124 VAL A CA 1
ATOM 1011 C C . VAL A 1 124 ? 18.834 -5.822 -6.679 1.00 97.25 124 VAL A C 1
ATOM 1013 O O . VAL A 1 124 ? 19.307 -6.092 -5.579 1.00 97.25 124 VAL A O 1
ATOM 1016 N N . PHE A 1 125 ? 17.528 -5.668 -6.881 1.00 97.62 125 PHE A N 1
ATOM 1017 C CA . PHE A 1 125 ? 16.510 -5.842 -5.847 1.00 97.62 125 PHE A CA 1
ATOM 1018 C C . PHE A 1 125 ? 15.571 -6.963 -6.265 1.00 97.62 125 PHE A C 1
ATOM 1020 O O . PHE A 1 125 ? 14.770 -6.783 -7.179 1.00 97.62 125 PHE A O 1
ATOM 1027 N N . GLU A 1 126 ? 15.657 -8.112 -5.605 1.00 97.62 126 GLU A N 1
ATOM 1028 C CA . GLU A 1 126 ? 14.696 -9.200 -5.787 1.00 97.62 126 GLU A CA 1
ATOM 1029 C C . GLU A 1 126 ? 13.554 -9.024 -4.797 1.00 97.62 126 GLU A C 1
ATOM 1031 O O . GLU A 1 126 ? 13.792 -8.829 -3.605 1.00 97.62 126 GLU A O 1
ATOM 1036 N N . ILE A 1 127 ? 12.318 -9.100 -5.276 1.00 97.56 127 ILE A N 1
ATOM 1037 C CA . ILE A 1 127 ? 11.131 -8.956 -4.440 1.00 97.56 127 ILE A CA 1
ATOM 1038 C C . ILE A 1 127 ? 10.214 -10.168 -4.590 1.00 97.56 127 ILE A C 1
ATOM 1040 O O . ILE A 1 127 ? 10.086 -10.745 -5.674 1.00 97.56 127 ILE A O 1
ATOM 1044 N N . THR A 1 128 ? 9.547 -10.519 -3.493 1.00 97.94 128 THR A N 1
ATOM 1045 C CA . THR A 1 128 ? 8.531 -11.572 -3.442 1.00 97.94 128 THR A CA 1
ATOM 1046 C C . THR A 1 128 ? 7.236 -10.978 -2.913 1.00 97.94 128 THR A C 1
ATOM 1048 O O . THR A 1 128 ? 7.213 -10.382 -1.837 1.00 97.94 128 THR A O 1
ATOM 1051 N N . LEU A 1 129 ? 6.160 -11.121 -3.678 1.00 97.50 129 LEU A N 1
ATOM 1052 C CA . LEU A 1 129 ? 4.813 -10.704 -3.309 1.00 97.50 129 LEU A CA 1
ATOM 1053 C C . LEU A 1 129 ? 4.183 -11.712 -2.358 1.00 97.50 129 LEU A C 1
ATOM 1055 O O . LEU A 1 129 ? 4.344 -12.916 -2.556 1.00 97.50 129 LEU A O 1
ATOM 1059 N N . LYS A 1 130 ? 3.393 -11.210 -1.405 1.00 97.06 130 LYS A N 1
ATOM 1060 C CA . LYS A 1 130 ? 2.555 -12.045 -0.540 1.00 97.06 130 LYS A CA 1
ATOM 1061 C C . LYS A 1 130 ? 1.686 -12.988 -1.368 1.00 97.06 130 LYS A C 1
ATOM 1063 O O . LYS A 1 130 ? 1.232 -12.663 -2.467 1.00 97.06 130 LYS A O 1
ATOM 1068 N N . GLU A 1 131 ? 1.425 -14.163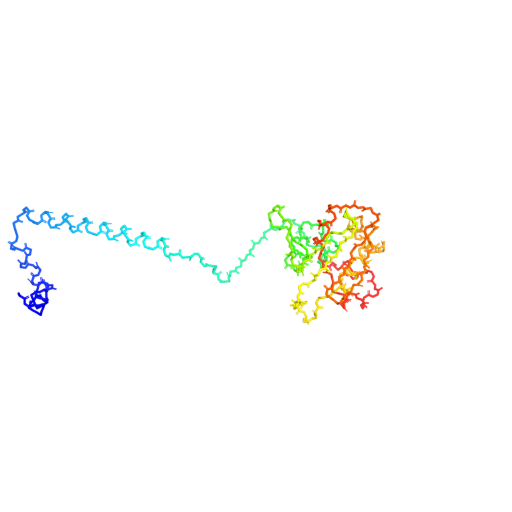 -0.819 1.00 93.12 131 GLU A N 1
ATOM 1069 C CA . GLU A 1 131 ? 0.415 -15.052 -1.376 1.00 93.12 131 GLU A CA 1
ATOM 1070 C C . GLU A 1 131 ? -0.993 -14.494 -1.121 1.00 93.12 131 GLU A C 1
ATOM 1072 O O . GLU A 1 131 ? -1.231 -13.784 -0.145 1.00 93.12 131 GLU A O 1
ATOM 1077 N N . ASN A 1 132 ? -1.943 -14.837 -1.996 1.00 92.06 132 ASN A N 1
ATOM 1078 C CA . ASN A 1 132 ? -3.368 -14.520 -1.832 1.00 92.06 132 ASN A CA 1
ATOM 1079 C C . ASN A 1 132 ? -3.703 -13.019 -1.716 1.00 92.06 132 ASN A C 1
ATOM 1081 O O . ASN A 1 132 ? -4.637 -12.641 -1.011 1.00 92.06 132 ASN A O 1
ATOM 1085 N N . VAL A 1 133 ? -2.969 -12.167 -2.436 1.00 94.75 133 VAL A N 1
ATOM 1086 C CA . VAL A 1 133 ? -3.339 -10.760 -2.648 1.00 94.75 133 VAL A CA 1
ATOM 1087 C C . VAL A 1 133 ? -4.179 -10.613 -3.916 1.00 94.75 133 VAL A C 1
ATOM 1089 O O . VAL A 1 133 ? -3.820 -11.126 -4.980 1.00 94.75 133 VAL A O 1
ATOM 1092 N N . PHE A 1 134 ? -5.305 -9.914 -3.802 1.00 96.00 134 PHE A N 1
ATOM 1093 C CA . PHE A 1 134 ? -6.287 -9.759 -4.871 1.00 96.00 134 PHE A CA 1
ATOM 1094 C C . PHE A 1 134 ? -6.703 -8.298 -5.002 1.00 96.00 134 PHE A C 1
ATOM 1096 O O . PHE A 1 134 ? -6.725 -7.559 -4.022 1.00 96.00 134 PHE A O 1
ATOM 1103 N N . TRP A 1 135 ? -7.048 -7.911 -6.222 1.00 95.88 135 TRP A N 1
ATOM 1104 C CA . TRP A 1 135 ? -7.826 -6.714 -6.498 1.00 95.88 135 TRP A CA 1
ATOM 1105 C C . TRP A 1 135 ? -9.261 -6.885 -5.987 1.00 95.88 135 TRP A C 1
ATOM 1107 O O . TRP A 1 135 ? -9.740 -8.009 -5.818 1.00 95.88 135 TRP A O 1
ATOM 1117 N N . ASP A 1 136 ? -9.981 -5.775 -5.828 1.00 92.50 136 ASP A N 1
ATOM 1118 C CA . ASP A 1 136 ? -11.382 -5.782 -5.379 1.00 92.50 136 ASP A CA 1
ATOM 1119 C C . ASP A 1 136 ? -12.328 -6.541 -6.327 1.00 92.50 136 ASP A C 1
ATOM 1121 O O . ASP A 1 136 ? -13.406 -6.977 -5.929 1.00 92.50 136 ASP A O 1
ATOM 1125 N N . ASP A 1 137 ? -11.925 -6.737 -7.586 1.00 93.31 137 ASP A N 1
ATOM 1126 C CA . ASP A 1 137 ? -12.666 -7.519 -8.580 1.00 93.31 137 ASP A CA 1
ATOM 1127 C C . ASP A 1 137 ? -12.348 -9.029 -8.551 1.00 93.31 137 ASP A C 1
ATOM 1129 O O . ASP A 1 137 ? -12.842 -9.788 -9.388 1.00 93.31 137 ASP A O 1
ATOM 1133 N N . GLY A 1 138 ? -11.516 -9.471 -7.603 1.00 94.94 138 GLY A N 1
ATOM 1134 C CA . GLY A 1 138 ? -11.119 -10.864 -7.411 1.00 94.94 138 GLY A CA 1
ATOM 1135 C C . GLY A 1 138 ? -9.935 -11.331 -8.265 1.00 94.94 138 GLY A C 1
ATOM 1136 O O . GLY A 1 138 ? -9.513 -12.481 -8.123 1.00 94.94 138 GLY A O 1
ATOM 1137 N N . HIS A 1 139 ? -9.358 -10.489 -9.132 1.00 95.00 139 HIS A N 1
ATOM 1138 C CA . HIS A 1 139 ? -8.137 -10.855 -9.857 1.00 95.00 139 HIS A CA 1
ATOM 1139 C C . HIS A 1 139 ? -6.933 -10.858 -8.918 1.00 95.00 139 HIS A C 1
ATOM 1141 O O . HIS A 1 139 ? -6.723 -9.929 -8.143 1.00 95.00 139 HIS A O 1
ATOM 1147 N N . LYS A 1 140 ? -6.095 -11.891 -9.011 1.00 96.19 140 LYS A N 1
ATOM 1148 C CA . LYS A 1 140 ? -4.861 -11.971 -8.224 1.00 96.19 140 LYS A CA 1
ATOM 1149 C C . LYS A 1 140 ? -3.872 -10.887 -8.665 1.00 96.19 140 LYS A C 1
ATOM 1151 O O . LYS A 1 140 ? -3.650 -10.716 -9.863 1.00 96.19 140 LYS A O 1
ATOM 1156 N N . ILE A 1 141 ? -3.249 -10.206 -7.704 1.00 96.31 141 ILE A N 1
ATOM 1157 C CA . ILE A 1 141 ? -2.145 -9.277 -7.969 1.00 96.31 141 ILE A CA 1
ATOM 1158 C C . ILE A 1 141 ? -0.884 -10.097 -8.256 1.00 96.31 141 ILE A C 1
ATOM 1160 O O . ILE A 1 141 ? -0.525 -10.991 -7.486 1.00 96.31 141 ILE A O 1
ATOM 1164 N N . THR A 1 142 ? -0.209 -9.802 -9.367 1.00 96.50 142 THR A N 1
ATOM 1165 C CA . THR A 1 142 ? 0.972 -10.559 -9.817 1.00 96.50 142 THR A CA 1
ATOM 1166 C C . THR A 1 142 ? 2.137 -9.656 -10.210 1.00 96.50 142 THR A C 1
ATOM 1168 O O . THR A 1 142 ? 1.987 -8.448 -10.410 1.00 96.50 142 THR A O 1
ATOM 1171 N N . SER A 1 143 ? 3.309 -10.260 -10.424 1.00 96.62 143 SER A N 1
ATOM 1172 C CA . SER A 1 143 ? 4.481 -9.587 -10.995 1.00 96.62 143 SER A CA 1
ATOM 1173 C C . SER A 1 143 ? 4.168 -8.850 -12.303 1.00 96.62 143 SER A C 1
ATOM 1175 O O . SER A 1 143 ? 4.805 -7.845 -12.617 1.00 96.62 143 SER A O 1
ATOM 1177 N N . ASP A 1 144 ? 3.185 -9.321 -13.079 1.00 96.25 144 ASP A N 1
ATOM 1178 C CA . ASP A 1 144 ? 2.812 -8.701 -14.349 1.00 96.25 144 ASP A CA 1
ATOM 1179 C C . ASP A 1 144 ? 2.181 -7.314 -14.177 1.00 96.25 144 ASP A C 1
ATOM 1181 O O . ASP A 1 144 ? 2.393 -6.459 -15.041 1.00 96.25 144 ASP A O 1
ATOM 1185 N N . ASP A 1 145 ? 1.447 -7.078 -13.086 1.00 96.25 145 ASP A N 1
ATOM 1186 C CA . ASP A 1 145 ? 0.853 -5.775 -12.759 1.00 96.25 145 ASP A CA 1
ATOM 1187 C C . ASP A 1 145 ? 1.937 -4.759 -12.396 1.00 96.25 145 ASP A C 1
ATOM 1189 O O . ASP A 1 145 ? 1.932 -3.621 -12.866 1.00 96.25 145 ASP A O 1
ATOM 1193 N N . ILE A 1 146 ? 2.942 -5.194 -11.638 1.00 97.12 146 ILE A N 1
ATOM 1194 C CA . ILE A 1 146 ? 4.081 -4.360 -11.236 1.00 97.12 146 ILE A CA 1
ATOM 1195 C C . ILE A 1 146 ? 4.918 -3.986 -12.456 1.00 97.12 146 ILE A C 1
ATOM 1197 O O . ILE A 1 146 ? 5.196 -2.810 -12.688 1.00 97.12 146 ILE A O 1
ATOM 1201 N N . ILE A 1 147 ? 5.260 -4.974 -13.288 1.00 96.81 147 ILE A N 1
ATOM 1202 C CA . ILE A 1 147 ? 5.995 -4.752 -14.539 1.00 96.81 147 ILE A CA 1
ATOM 1203 C C . ILE A 1 147 ? 5.225 -3.793 -15.449 1.00 96.81 147 ILE A C 1
ATOM 1205 O O . ILE A 1 147 ? 5.820 -2.907 -16.063 1.00 96.81 147 ILE A O 1
ATOM 1209 N N . PHE A 1 148 ? 3.905 -3.962 -15.553 1.00 95.38 148 PHE A N 1
ATOM 1210 C CA . PHE A 1 148 ? 3.060 -3.065 -16.331 1.00 95.38 148 PHE A CA 1
ATOM 1211 C C . PHE A 1 148 ? 3.085 -1.636 -15.781 1.00 95.38 148 PHE A C 1
ATOM 1213 O O . PHE A 1 148 ? 3.276 -0.700 -16.553 1.00 95.38 148 PHE A O 1
ATOM 1220 N N . THR A 1 149 ? 2.972 -1.478 -14.463 1.00 95.56 149 THR A N 1
ATOM 1221 C CA . THR A 1 149 ? 3.005 -0.178 -13.779 1.00 95.56 149 THR A CA 1
ATOM 1222 C C . THR A 1 149 ? 4.319 0.557 -14.043 1.00 95.56 149 THR A C 1
ATOM 1224 O O . THR A 1 149 ? 4.309 1.709 -14.472 1.00 95.56 149 THR A O 1
ATOM 1227 N N . VAL A 1 150 ? 5.459 -0.120 -13.874 1.00 96.44 150 VAL A N 1
ATOM 1228 C CA . VAL A 1 150 ? 6.785 0.472 -14.117 1.00 96.44 150 VAL A CA 1
ATOM 1229 C C . VAL A 1 150 ? 6.952 0.874 -15.581 1.00 96.44 150 VAL A C 1
ATOM 1231 O O . VAL A 1 150 ? 7.378 1.992 -15.871 1.00 96.44 150 VAL A O 1
ATOM 1234 N N . LYS A 1 151 ? 6.541 0.013 -16.520 1.00 94.75 151 LYS A N 1
ATOM 1235 C CA . LYS A 1 151 ? 6.580 0.335 -17.955 1.00 94.75 151 LYS A CA 1
ATOM 1236 C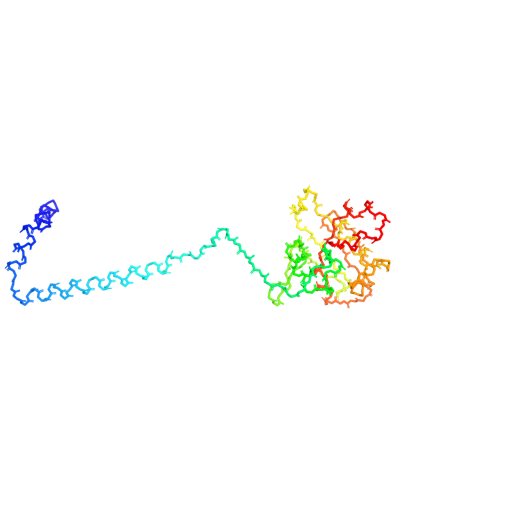 C . LYS A 1 151 ? 5.678 1.517 -18.309 1.00 94.75 151 LYS A C 1
ATOM 1238 O O . LYS A 1 151 ? 6.060 2.336 -19.143 1.00 94.75 151 LYS A O 1
ATOM 1243 N N . ALA A 1 152 ? 4.510 1.629 -17.677 1.00 92.94 152 ALA A N 1
ATOM 1244 C CA . ALA A 1 152 ? 3.619 2.771 -17.854 1.00 92.94 152 ALA A CA 1
ATOM 1245 C C . ALA A 1 152 ? 4.274 4.067 -17.354 1.00 92.94 152 ALA A C 1
ATOM 1247 O O . ALA A 1 152 ? 4.279 5.057 -18.078 1.00 92.94 152 ALA A O 1
ATOM 1248 N N . ILE A 1 153 ? 4.905 4.048 -16.177 1.00 94.31 153 ILE A N 1
ATOM 1249 C CA . ILE A 1 153 ? 5.629 5.203 -15.621 1.00 94.31 153 ILE A CA 1
ATOM 1250 C C . ILE A 1 153 ? 6.790 5.638 -16.529 1.00 94.31 153 ILE A C 1
ATOM 1252 O O . ILE A 1 153 ? 7.014 6.831 -16.737 1.00 94.31 153 ILE A O 1
ATOM 1256 N N . GLN A 1 154 ? 7.531 4.681 -17.090 1.00 94.31 154 GLN A N 1
ATOM 1257 C CA . GLN A 1 154 ? 8.672 4.958 -17.966 1.00 94.31 154 GLN A CA 1
ATOM 1258 C C . GLN A 1 154 ? 8.262 5.517 -19.338 1.00 94.31 154 GLN A C 1
ATOM 1260 O O . GLN A 1 154 ? 9.045 6.254 -19.956 1.00 94.31 154 GLN A O 1
ATOM 1265 N N . ASN A 1 155 ? 7.048 5.204 -19.809 1.00 91.69 155 ASN A N 1
ATOM 1266 C CA . ASN A 1 155 ? 6.547 5.659 -21.101 1.00 91.69 155 ASN A CA 1
ATOM 1267 C C . ASN A 1 155 ? 6.441 7.204 -21.135 1.00 91.69 155 ASN A C 1
ATOM 1269 O O . ASN A 1 155 ? 5.682 7.790 -20.359 1.00 91.69 155 ASN A O 1
ATOM 1273 N N . PRO A 1 156 ? 7.164 7.894 -22.042 1.00 89.56 156 PRO A N 1
ATOM 1274 C CA . PRO A 1 156 ? 7.118 9.353 -22.136 1.00 89.56 156 PRO A CA 1
ATOM 1275 C C . PRO A 1 156 ? 5.730 9.908 -22.493 1.00 89.56 156 PRO A C 1
ATOM 1277 O O . PRO A 1 156 ? 5.428 11.039 -22.117 1.00 89.56 156 PRO A O 1
ATOM 1280 N N . GLU A 1 157 ? 4.875 9.138 -23.171 1.00 87.88 157 GLU A N 1
ATOM 1281 C CA . GLU A 1 157 ? 3.516 9.568 -23.528 1.00 87.88 157 GLU A CA 1
ATOM 1282 C C . GLU A 1 157 ? 2.594 9.669 -22.309 1.00 87.88 157 GLU A C 1
ATOM 1284 O O . GLU A 1 157 ? 1.712 10.524 -22.272 1.00 87.88 157 GLU A O 1
ATOM 1289 N N . VAL A 1 158 ? 2.843 8.842 -21.288 1.00 86.75 158 VAL A N 1
ATOM 1290 C CA . VAL A 1 158 ? 2.070 8.808 -20.038 1.00 86.75 158 VAL A CA 1
ATOM 1291 C C . VAL A 1 158 ? 2.367 10.039 -19.179 1.00 86.75 158 VAL A C 1
ATOM 1293 O O . VAL A 1 158 ? 1.512 10.450 -18.402 1.00 86.75 158 VAL A O 1
ATOM 1296 N N . LYS A 1 159 ? 3.542 10.670 -19.336 1.00 89.31 159 LYS A N 1
ATOM 1297 C CA . LYS A 1 159 ? 3.957 11.878 -18.593 1.00 89.31 159 LYS A CA 1
ATOM 1298 C C . LYS A 1 159 ? 3.807 11.740 -17.068 1.00 89.31 159 LYS A C 1
ATOM 1300 O O . LYS A 1 159 ? 3.434 12.694 -16.392 1.00 89.31 159 LYS A O 1
ATOM 1305 N N . SER A 1 160 ? 4.090 10.555 -16.524 1.00 90.56 160 SER A N 1
ATOM 1306 C CA . SER A 1 160 ? 4.012 10.331 -15.077 1.00 90.56 160 SER A CA 1
ATOM 1307 C C . SER A 1 160 ? 5.043 11.201 -14.333 1.00 90.56 160 SER A C 1
ATOM 1309 O O . SER A 1 160 ? 6.215 11.211 -14.729 1.00 90.56 160 SER A O 1
ATOM 1311 N N . PRO A 1 161 ? 4.663 11.882 -13.234 1.00 91.75 161 PRO A N 1
ATOM 1312 C CA . PRO A 1 161 ? 5.606 12.588 -12.361 1.00 91.75 161 PRO A CA 1
ATOM 1313 C C . PRO A 1 161 ? 6.664 11.659 -11.746 1.00 91.75 161 PRO A C 1
ATOM 1315 O O . PRO A 1 161 ? 7.779 12.093 -11.464 1.00 91.75 161 PRO A O 1
ATOM 1318 N N . LEU A 1 162 ? 6.362 10.364 -11.606 1.00 92.88 162 LEU A N 1
ATOM 1319 C CA . LEU A 1 162 ? 7.289 9.367 -11.066 1.00 92.88 162 LEU A CA 1
ATOM 1320 C C . LEU A 1 162 ? 8.377 8.961 -12.066 1.00 92.88 162 LEU A C 1
ATOM 1322 O O . LEU A 1 162 ? 9.342 8.300 -11.683 1.00 92.88 162 LEU A O 1
ATOM 1326 N N . ARG A 1 163 ? 8.260 9.350 -13.343 1.00 93.69 163 ARG A N 1
ATOM 1327 C CA . ARG A 1 163 ? 9.134 8.873 -14.422 1.00 93.69 163 ARG A CA 1
ATOM 1328 C C . ARG A 1 163 ? 10.614 9.002 -14.081 1.00 93.69 163 ARG A C 1
ATOM 1330 O O . ARG A 1 163 ? 11.350 8.041 -14.261 1.00 93.69 163 ARG A O 1
ATOM 1337 N N . THR A 1 164 ? 11.043 10.148 -13.555 1.00 92.38 164 THR A N 1
ATOM 1338 C CA . THR A 1 164 ? 12.453 10.410 -13.224 1.00 92.38 164 THR A CA 1
ATOM 1339 C C . THR A 1 164 ? 13.024 9.400 -12.228 1.00 92.38 164 THR A C 1
ATOM 1341 O O . THR A 1 164 ? 14.160 8.970 -12.400 1.00 92.38 164 THR A O 1
ATOM 1344 N N . ALA A 1 165 ? 12.235 8.972 -11.238 1.00 92.44 165 ALA A N 1
ATOM 1345 C CA . ALA A 1 165 ? 12.655 8.001 -10.225 1.00 92.44 165 ALA A CA 1
ATOM 1346 C C . ALA A 1 165 ? 12.786 6.568 -10.778 1.00 92.44 165 ALA A C 1
ATOM 1348 O O . ALA A 1 165 ? 13.486 5.739 -10.201 1.00 92.44 165 ALA A O 1
ATOM 1349 N N . TRP A 1 166 ? 12.132 6.285 -11.907 1.00 95.00 166 TRP A N 1
ATOM 1350 C CA . TRP A 1 166 ? 12.087 4.967 -12.543 1.00 95.00 166 TRP A CA 1
ATOM 1351 C C . TRP A 1 166 ? 12.901 4.884 -13.841 1.00 95.00 166 TRP A C 1
ATOM 1353 O O . TRP A 1 166 ? 12.948 3.829 -14.476 1.00 95.00 166 TRP A O 1
ATOM 1363 N N . LEU A 1 167 ? 13.558 5.969 -14.263 1.00 93.00 167 LEU A N 1
ATOM 1364 C CA . LEU A 1 167 ? 14.453 5.951 -15.420 1.00 93.00 167 LEU A CA 1
ATOM 1365 C C . LEU A 1 167 ? 15.724 5.147 -15.11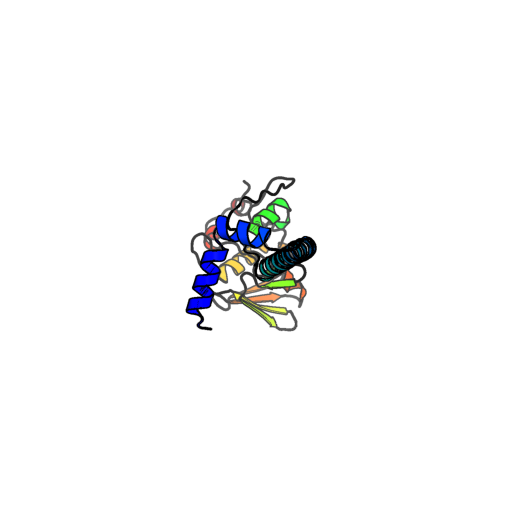5 1.00 93.00 167 LEU A C 1
ATOM 1367 O O . LEU A 1 167 ? 16.398 5.382 -14.118 1.00 93.00 167 LEU A O 1
ATOM 1371 N N . GLY A 1 168 ? 16.089 4.234 -16.021 1.00 91.56 168 GLY A N 1
ATOM 1372 C CA . GLY A 1 168 ? 17.275 3.383 -15.854 1.00 91.56 168 GLY A CA 1
ATOM 1373 C C . GLY A 1 168 ? 17.091 2.243 -14.848 1.00 91.56 168 GLY A C 1
ATOM 1374 O O . GLY A 1 168 ? 18.085 1.730 -14.335 1.00 91.56 168 GLY A O 1
ATOM 1375 N N . VAL A 1 169 ? 15.837 1.880 -14.564 1.00 96.62 169 VAL A N 1
ATOM 1376 C CA . VAL A 1 169 ? 15.457 0.708 -13.774 1.00 96.62 169 VAL A CA 1
ATOM 1377 C C . VAL A 1 169 ? 14.861 -0.326 -14.720 1.00 96.62 169 VAL A C 1
ATOM 1379 O O . VAL A 1 169 ? 13.774 -0.124 -15.263 1.00 96.62 169 VAL A O 1
ATOM 1382 N N . ASP A 1 170 ? 15.557 -1.434 -14.914 1.00 96.69 170 ASP A N 1
ATOM 1383 C CA . ASP A 1 170 ? 15.031 -2.573 -15.653 1.00 96.69 170 ASP A CA 1
ATOM 1384 C C . ASP A 1 170 ? 14.239 -3.474 -14.707 1.00 96.69 170 ASP A C 1
ATOM 1386 O O . ASP A 1 170 ? 14.572 -3.624 -13.531 1.00 96.69 170 ASP A O 1
ATOM 1390 N N . VAL A 1 171 ? 13.157 -4.062 -15.214 1.00 97.25 171 VAL A N 1
ATOM 1391 C CA . VAL A 1 171 ? 12.281 -4.938 -14.435 1.00 97.25 171 VAL A CA 1
ATOM 1392 C C . VAL A 1 171 ? 12.133 -6.283 -15.136 1.00 97.25 171 VAL A C 1
ATOM 1394 O O . VAL A 1 171 ? 11.678 -6.366 -16.280 1.00 97.25 171 VAL A O 1
ATOM 1397 N N . GLU A 1 172 ? 12.516 -7.349 -14.440 1.00 96.81 172 GLU A N 1
ATOM 1398 C CA . GLU A 1 172 ? 12.534 -8.712 -14.966 1.00 96.81 172 GLU A CA 1
ATOM 1399 C C . GLU A 1 172 ? 11.634 -9.626 -14.135 1.00 96.81 172 GLU A C 1
ATOM 1401 O O . GLU A 1 172 ? 11.737 -9.690 -12.908 1.00 96.81 172 GLU A O 1
ATOM 1406 N N . LYS A 1 173 ? 10.757 -10.371 -14.814 1.00 97.44 173 LYS A N 1
ATOM 1407 C CA . LYS A 1 173 ? 9.902 -11.376 -14.178 1.00 97.44 173 LYS A CA 1
ATOM 1408 C C . LYS A 1 173 ? 10.735 -12.605 -13.820 1.00 97.44 173 LYS A C 1
ATOM 1410 O O . LYS A 1 173 ? 11.371 -13.176 -14.701 1.00 97.44 173 LYS A O 1
ATOM 1415 N N . ILE A 1 174 ? 10.675 -13.036 -12.562 1.00 96.75 174 ILE A N 1
ATOM 1416 C CA . ILE A 1 174 ? 11.255 -14.312 -12.115 1.00 96.75 174 ILE A CA 1
ATOM 1417 C C . ILE A 1 174 ? 10.157 -15.382 -12.085 1.00 96.75 174 ILE A C 1
ATOM 1419 O O . ILE A 1 174 ? 10.328 -16.474 -12.617 1.00 96.75 174 ILE A O 1
ATOM 1423 N N . SER A 1 175 ? 9.002 -15.053 -11.502 1.00 95.81 175 SER A N 1
ATOM 1424 C CA . SER A 1 175 ? 7.825 -15.920 -11.395 1.00 95.81 175 SER A CA 1
ATOM 1425 C C . SER A 1 175 ? 6.534 -15.080 -11.377 1.00 95.81 175 SER A C 1
ATOM 1427 O O . SER A 1 175 ? 6.563 -13.863 -11.576 1.00 95.81 175 SER A O 1
ATOM 1429 N N . GLU A 1 176 ? 5.373 -15.703 -11.159 1.00 94.94 176 GLU A N 1
ATOM 1430 C CA . GLU A 1 176 ? 4.103 -14.973 -10.987 1.00 94.94 176 GLU A CA 1
ATOM 1431 C C . GLU A 1 176 ? 4.068 -14.081 -9.740 1.00 94.94 176 GLU A C 1
ATOM 1433 O O . GLU A 1 176 ? 3.405 -13.046 -9.761 1.00 94.94 176 GLU A O 1
ATOM 1438 N N . ASN A 1 177 ? 4.799 -14.458 -8.689 1.00 96.19 177 ASN A N 1
ATOM 1439 C CA . ASN A 1 177 ? 4.847 -13.754 -7.406 1.00 96.19 177 ASN A CA 1
ATOM 1440 C C . ASN A 1 177 ? 6.221 -13.126 -7.121 1.00 96.19 177 ASN A C 1
ATOM 1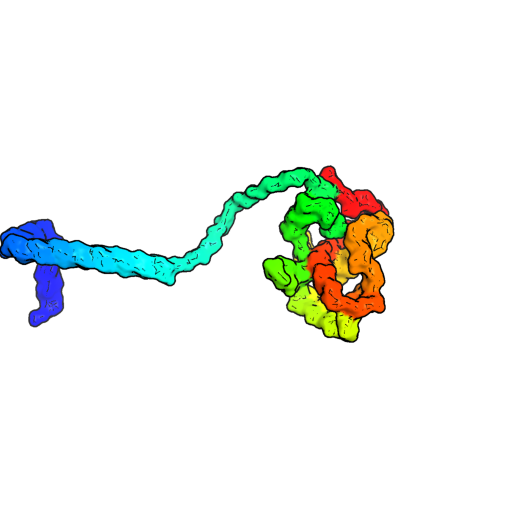442 O O . ASN A 1 177 ? 6.379 -12.450 -6.111 1.00 96.19 177 ASN A O 1
ATOM 1446 N N . SER A 1 178 ? 7.213 -13.326 -7.988 1.00 96.75 178 SER A N 1
ATOM 1447 C CA . SER A 1 178 ? 8.561 -12.786 -7.807 1.00 96.75 178 SER A CA 1
ATOM 1448 C C . SER A 1 178 ? 9.048 -12.063 -9.053 1.00 96.75 178 SER A C 1
ATOM 1450 O O . SER A 1 178 ? 8.832 -12.496 -10.190 1.00 96.75 178 SER A O 1
ATOM 1452 N N . LEU A 1 179 ? 9.772 -10.975 -8.842 1.00 97.81 179 LEU A N 1
ATOM 1453 C CA . LEU A 1 179 ? 10.449 -10.231 -9.896 1.00 97.81 179 LEU A CA 1
ATOM 1454 C C . LEU A 1 179 ? 11.697 -9.560 -9.325 1.00 97.81 179 LEU A C 1
ATOM 1456 O O . LEU A 1 179 ? 11.877 -9.499 -8.108 1.00 97.81 179 LEU A O 1
ATOM 1460 N N . LYS A 1 180 ? 12.554 -9.052 -10.203 1.00 97.56 180 LYS A N 1
ATOM 1461 C CA . LYS A 1 180 ? 13.711 -8.259 -9.797 1.00 97.56 180 LYS A CA 1
ATOM 1462 C C . LYS A 1 180 ? 13.770 -6.932 -10.530 1.00 97.56 180 LYS A C 1
ATOM 1464 O O . LYS A 1 180 ? 13.398 -6.841 -11.701 1.00 97.56 180 LYS A O 1
ATOM 1469 N N . PHE A 1 181 ? 14.274 -5.931 -9.827 1.00 97.94 181 PHE A N 1
ATOM 1470 C CA . PHE A 1 181 ? 14.659 -4.645 -10.382 1.00 97.94 181 PHE A CA 1
ATOM 1471 C C . PHE A 1 181 ? 16.173 -4.601 -10.528 1.00 97.94 181 PHE A C 1
ATOM 1473 O O . PHE A 1 181 ? 16.897 -4.944 -9.593 1.00 97.94 181 PHE A O 1
ATOM 1480 N N . VAL A 1 182 ? 16.646 -4.173 -11.692 1.00 97.44 182 VAL A N 1
ATOM 1481 C CA . VAL A 1 182 ? 18.066 -4.004 -11.993 1.00 97.44 182 VAL A CA 1
ATOM 1482 C C . VAL A 1 182 ? 18.306 -2.533 -12.282 1.00 97.44 182 VAL A C 1
ATOM 1484 O O . VAL A 1 182 ? 17.758 -1.967 -13.224 1.00 97.44 182 VAL A O 1
ATOM 1487 N N . LEU A 1 183 ? 19.107 -1.888 -11.443 1.00 96.44 183 LEU A N 1
ATOM 1488 C CA . LEU A 1 183 ? 19.419 -0.476 -11.583 1.00 96.44 183 LEU A CA 1
ATOM 1489 C C . LEU A 1 183 ? 20.645 -0.292 -12.470 1.00 96.44 183 LEU A C 1
ATOM 1491 O O . LEU A 1 183 ? 21.626 -1.036 -12.389 1.00 96.44 183 LEU A O 1
ATOM 1495 N N . LYS A 1 184 ? 20.640 0.788 -13.252 1.00 94.75 184 LYS A N 1
ATOM 1496 C CA . LYS A 1 184 ? 21.826 1.220 -13.997 1.00 94.75 184 LYS A CA 1
ATOM 1497 C C . LYS A 1 184 ? 23.001 1.566 -13.072 1.00 94.75 184 LYS A C 1
ATOM 1499 O O . LYS A 1 184 ? 24.138 1.235 -13.396 1.00 94.75 184 LYS A O 1
ATOM 1504 N N . ASN A 1 185 ? 22.720 2.208 -11.937 1.00 91.75 185 ASN A N 1
ATOM 1505 C CA . ASN A 1 185 ? 23.699 2.580 -10.914 1.00 91.75 185 ASN A CA 1
ATOM 1506 C C . ASN A 1 185 ? 23.234 2.068 -9.539 1.00 91.75 185 ASN A C 1
ATOM 1508 O O . ASN A 1 185 ? 22.045 2.199 -9.246 1.00 91.75 185 ASN A O 1
ATOM 1512 N N . PRO A 1 186 ? 24.128 1.530 -8.691 1.00 93.12 186 PRO A N 1
ATOM 1513 C CA . PRO A 1 186 ? 23.752 1.033 -7.370 1.00 93.12 186 PRO A CA 1
ATOM 1514 C C . PRO A 1 186 ? 23.214 2.162 -6.480 1.00 93.12 186 PRO A C 1
ATOM 1516 O O . PRO A 1 186 ? 23.793 3.248 -6.425 1.00 93.12 186 PRO A O 1
ATOM 1519 N N . SER A 1 187 ? 22.100 1.913 -5.789 1.00 93.38 187 SER A N 1
ATOM 1520 C CA . SER A 1 187 ? 21.487 2.874 -4.867 1.00 93.38 187 SER A CA 1
ATOM 1521 C C . SER A 1 187 ? 20.577 2.183 -3.856 1.00 93.38 187 SER A C 1
ATOM 1523 O O . SER A 1 187 ? 19.512 1.686 -4.208 1.00 93.38 187 SER A O 1
ATOM 1525 N N . TYR A 1 188 ? 20.941 2.229 -2.573 1.00 90.06 188 TYR A N 1
ATOM 1526 C CA . TYR A 1 188 ? 20.090 1.719 -1.489 1.00 90.06 188 TYR A CA 1
ATOM 1527 C C . TYR A 1 188 ? 18.819 2.555 -1.278 1.00 90.06 188 TYR A C 1
ATOM 1529 O O . TYR A 1 188 ? 17.809 2.023 -0.823 1.00 90.06 188 TYR A O 1
ATOM 1537 N N . VAL A 1 189 ? 18.841 3.837 -1.666 1.00 91.31 189 VAL A N 1
ATOM 1538 C CA . VAL A 1 189 ? 17.685 4.750 -1.576 1.00 91.31 189 VAL A CA 1
ATOM 1539 C C . VAL A 1 189 ? 16.544 4.296 -2.491 1.00 91.31 189 VAL A C 1
ATOM 1541 O O . VAL A 1 189 ? 15.386 4.606 -2.237 1.00 91.31 189 VAL A O 1
ATOM 1544 N N . PHE A 1 190 ? 16.833 3.484 -3.515 1.00 94.56 190 PHE A N 1
ATOM 1545 C CA . PHE A 1 190 ? 15.809 2.926 -4.399 1.00 94.56 190 PHE A CA 1
ATOM 1546 C C . PHE A 1 190 ? 14.738 2.112 -3.666 1.00 94.56 190 PHE A C 1
ATOM 1548 O O . PHE A 1 190 ? 13.623 1.986 -4.166 1.00 94.56 190 PHE A O 1
ATOM 1555 N N . LEU A 1 191 ? 15.035 1.604 -2.468 1.00 93.31 191 LEU A N 1
ATOM 1556 C CA . LEU A 1 191 ? 14.041 0.915 -1.657 1.00 93.31 191 LEU A CA 1
ATOM 1557 C C . LEU A 1 191 ? 12.811 1.802 -1.380 1.00 93.31 191 LEU A C 1
ATOM 1559 O O . LEU A 1 191 ? 11.691 1.304 -1.402 1.00 93.31 191 LEU A O 1
ATOM 1563 N N . GLU A 1 192 ? 12.991 3.117 -1.229 1.00 93.88 192 GLU A N 1
ATOM 1564 C CA . GLU A 1 192 ? 11.886 4.070 -1.048 1.00 93.88 192 GLU A CA 1
ATOM 1565 C C . GLU A 1 192 ? 10.974 4.149 -2.279 1.00 93.88 192 GLU A C 1
ATOM 1567 O O . GLU A 1 192 ? 9.762 4.319 -2.142 1.00 93.88 192 GLU A O 1
ATOM 1572 N N . ASN A 1 193 ? 11.508 3.927 -3.485 1.00 94.62 193 ASN A N 1
ATOM 1573 C CA . ASN A 1 193 ? 10.698 3.885 -4.704 1.00 94.62 193 ASN A CA 1
ATOM 1574 C C . ASN A 1 193 ? 9.754 2.675 -4.710 1.00 94.62 193 ASN A C 1
ATOM 1576 O O . ASN A 1 193 ? 8.722 2.714 -5.377 1.00 94.62 193 ASN A O 1
ATOM 1580 N N . LEU A 1 194 ? 10.041 1.622 -3.935 1.00 95.50 194 LEU A N 1
ATOM 1581 C CA . LEU A 1 194 ? 9.131 0.486 -3.771 1.00 95.50 194 LEU A CA 1
ATOM 1582 C C . LEU A 1 194 ? 7.874 0.837 -2.956 1.00 95.50 194 LEU A C 1
ATOM 1584 O O . LEU A 1 194 ? 6.982 0.007 -2.827 1.00 95.50 194 LEU A O 1
ATOM 1588 N N . THR A 1 195 ? 7.714 2.075 -2.484 1.00 94.94 195 THR A N 1
ATOM 1589 C CA . THR A 1 195 ? 6.391 2.587 -2.074 1.00 94.94 195 THR A CA 1
ATOM 1590 C C . THR A 1 195 ? 5.408 2.742 -3.240 1.00 94.94 195 THR A C 1
ATOM 1592 O O . THR A 1 195 ? 4.236 3.060 -3.032 1.00 94.94 195 THR A O 1
ATOM 1595 N N . LEU A 1 196 ? 5.864 2.471 -4.470 1.00 95.31 196 LEU A N 1
ATOM 1596 C CA . LEU A 1 196 ? 5.033 2.367 -5.658 1.00 95.31 196 LEU A CA 1
ATOM 1597 C C . LEU A 1 196 ? 3.812 1.479 -5.418 1.00 95.31 196 LEU A C 1
ATOM 1599 O O . LEU A 1 196 ? 3.922 0.330 -4.985 1.00 95.31 196 LEU A O 1
ATOM 1603 N N . LYS A 1 197 ? 2.656 2.013 -5.801 1.00 95.75 197 LYS A N 1
ATOM 1604 C CA . LYS A 1 197 ? 1.377 1.317 -5.779 1.00 95.75 197 LYS A CA 1
ATOM 1605 C C . LYS A 1 197 ? 1.084 0.762 -7.178 1.00 95.75 197 LYS A C 1
ATOM 1607 O O . LYS A 1 197 ? 1.031 1.553 -8.126 1.00 95.75 197 LYS A O 1
ATOM 1612 N N . PRO A 1 198 ? 0.964 -0.568 -7.349 1.00 95.38 198 PRO A N 1
ATOM 1613 C CA . PRO A 1 198 ? 0.671 -1.164 -8.648 1.00 95.38 198 PRO A CA 1
ATOM 1614 C C . PRO A 1 198 ? -0.678 -0.696 -9.206 1.00 95.38 198 PRO A C 1
ATOM 1616 O O . PRO A 1 198 ? -1.574 -0.325 -8.453 1.00 95.38 198 PRO A O 1
ATOM 1619 N N . ILE A 1 199 ? -0.837 -0.766 -10.528 1.00 94.00 199 ILE A N 1
ATOM 1620 C CA . ILE A 1 199 ? -2.123 -0.590 -11.212 1.00 94.00 199 ILE A CA 1
ATOM 1621 C C . ILE A 1 199 ? -2.550 -1.893 -11.910 1.00 94.00 199 ILE A C 1
ATOM 1623 O O . ILE A 1 199 ? -1.692 -2.619 -12.421 1.00 94.00 199 ILE A O 1
ATOM 1627 N N . PRO A 1 200 ? -3.861 -2.191 -11.977 1.00 93.25 200 PRO A N 1
ATOM 1628 C CA . PRO A 1 200 ? -4.380 -3.441 -12.531 1.00 93.25 200 PRO A CA 1
ATOM 1629 C C . PRO A 1 200 ? -4.155 -3.533 -14.044 1.00 93.25 200 PRO A C 1
ATOM 1631 O O . PRO A 1 200 ? -4.855 -2.905 -14.847 1.00 93.25 200 PRO A O 1
ATOM 1634 N N . LYS A 1 201 ? -3.199 -4.359 -14.478 1.00 92.06 201 LYS A N 1
ATOM 1635 C CA . LYS A 1 201 ? -2.851 -4.501 -15.900 1.00 92.06 201 LYS A CA 1
ATOM 1636 C C . LYS A 1 201 ? -4.052 -4.922 -16.741 1.00 92.06 201 LYS A C 1
ATOM 1638 O O . LYS A 1 201 ? -4.188 -4.478 -17.882 1.00 92.06 201 LYS A O 1
ATOM 1643 N N . HIS A 1 202 ? -4.911 -5.794 -16.219 1.00 90.44 202 HIS A N 1
ATOM 1644 C CA . HIS A 1 202 ? -6.062 -6.332 -16.948 1.00 90.44 202 HIS A CA 1
ATOM 1645 C C . HIS A 1 202 ? -7.120 -5.273 -17.277 1.00 90.44 202 HIS A C 1
ATOM 1647 O O . HIS A 1 202 ? -7.768 -5.391 -18.320 1.00 90.44 202 HIS A O 1
ATOM 1653 N N . LEU A 1 203 ? -7.249 -4.229 -16.453 1.00 88.00 203 LEU A N 1
ATOM 1654 C CA . LEU A 1 203 ? -8.150 -3.103 -16.710 1.00 88.00 203 LEU A CA 1
ATOM 1655 C C . LEU A 1 203 ? -7.517 -2.101 -17.681 1.00 88.00 203 LEU A C 1
ATOM 1657 O O . LEU A 1 203 ? -8.124 -1.733 -18.686 1.00 88.00 203 LEU A O 1
ATOM 1661 N N . PHE A 1 204 ? -6.260 -1.721 -17.446 1.00 81.88 204 PHE A N 1
ATOM 1662 C CA . PHE A 1 204 ? -5.607 -0.660 -18.217 1.00 81.88 204 PHE A CA 1
ATOM 1663 C C . PHE A 1 204 ? -5.089 -1.109 -19.595 1.00 81.88 204 PHE A C 1
ATOM 1665 O O . PHE A 1 204 ? -4.971 -0.286 -20.500 1.00 81.88 204 PHE A O 1
ATOM 1672 N N . ARG A 1 205 ? -4.832 -2.408 -19.823 1.00 72.25 205 ARG A N 1
ATOM 1673 C CA . ARG A 1 205 ? -4.348 -2.920 -21.124 1.00 72.25 205 ARG A CA 1
ATOM 1674 C C . ARG A 1 205 ? -5.370 -2.785 -22.257 1.00 72.25 205 ARG A C 1
ATOM 1676 O O . ARG A 1 205 ? -4.975 -2.721 -23.418 1.00 72.25 205 ARG A O 1
ATOM 1683 N N . LYS A 1 206 ? -6.670 -2.774 -21.947 1.00 61.94 206 LYS A N 1
ATOM 1684 C CA . LYS A 1 206 ? -7.741 -2.658 -22.954 1.00 61.94 206 LYS A CA 1
ATOM 1685 C C . LYS A 1 206 ? -7.938 -1.223 -23.454 1.00 61.94 206 LYS A C 1
ATOM 1687 O O . LYS A 1 206 ? -8.575 -1.024 -24.484 1.00 61.94 206 LYS A O 1
ATOM 1692 N N . CYS A 1 207 ? -7.372 -0.238 -22.764 1.00 57.41 207 CYS A N 1
ATOM 1693 C CA . CYS A 1 207 ? -7.540 1.171 -23.084 1.00 57.41 207 CYS A CA 1
ATOM 1694 C C . CYS A 1 207 ? -6.373 1.656 -23.952 1.00 57.41 207 CYS A C 1
ATOM 1696 O O . CYS A 1 207 ? -5.351 2.119 -23.458 1.00 57.41 207 CYS A O 1
ATOM 1698 N N . SER A 1 208 ? -6.535 1.562 -25.272 1.00 43.16 208 SER A N 1
ATOM 1699 C CA . SER A 1 208 ? -5.567 2.020 -26.280 1.00 43.16 208 SER A CA 1
ATOM 1700 C C . SER A 1 208 ? -5.420 3.547 -26.377 1.00 43.16 208 SER A C 1
ATOM 1702 O O . SER A 1 208 ? -4.571 4.033 -27.120 1.00 43.16 208 SER A O 1
ATOM 1704 N N . SER A 1 209 ? -6.214 4.328 -25.637 1.00 48.25 209 SER A N 1
ATOM 1705 C CA . SER A 1 209 ? -6.180 5.792 -25.673 1.00 48.25 209 SER A CA 1
ATOM 1706 C C . SER A 1 209 ? -5.651 6.391 -24.368 1.00 48.25 209 SER A C 1
ATOM 1708 O O . SER A 1 209 ? -6.277 6.254 -23.315 1.00 48.25 209 SER A O 1
ATOM 1710 N N . CYS A 1 210 ? -4.557 7.152 -24.480 1.00 49.81 210 CYS A N 1
ATOM 1711 C CA . CYS A 1 210 ? -3.860 7.904 -23.423 1.00 49.81 210 CYS A CA 1
ATOM 1712 C C . CYS A 1 210 ? -4.772 8.741 -22.494 1.00 49.81 210 CYS A C 1
ATOM 1714 O O . CYS A 1 210 ? -4.389 9.050 -21.370 1.00 49.81 210 CYS A O 1
ATOM 1716 N N . LYS A 1 211 ? -5.997 9.078 -22.927 1.00 48.25 211 LYS A N 1
ATOM 1717 C CA . LYS A 1 211 ? -6.977 9.844 -22.140 1.00 48.25 211 LYS A CA 1
ATOM 1718 C C . LYS A 1 211 ? -7.466 9.130 -20.871 1.00 48.25 211 LYS A C 1
ATOM 1720 O O . LYS A 1 211 ? -7.859 9.819 -19.942 1.00 48.25 211 LYS A O 1
ATOM 1725 N N . PHE A 1 212 ? -7.428 7.792 -20.804 1.00 48.88 212 PHE A N 1
ATOM 1726 C CA . PHE A 1 212 ? -7.946 7.063 -19.634 1.00 48.88 212 PHE A CA 1
ATOM 1727 C C . PHE A 1 212 ? -6.946 6.998 -18.468 1.00 48.88 212 PHE A C 1
ATOM 1729 O O . PHE A 1 212 ? -7.344 7.001 -17.311 1.00 48.88 212 PHE A O 1
ATOM 1736 N N . PHE A 1 213 ? -5.635 6.983 -18.740 1.00 52.12 213 PHE A N 1
ATOM 1737 C CA . PHE A 1 213 ? -4.638 7.031 -17.659 1.00 52.12 213 PHE A CA 1
ATOM 1738 C C . PHE A 1 213 ? -4.798 8.294 -16.805 1.00 52.12 213 PHE A C 1
ATOM 1740 O O . PHE A 1 213 ? -4.618 8.248 -15.592 1.00 52.12 213 PHE A O 1
ATOM 1747 N N . SER A 1 214 ? -5.233 9.372 -17.449 1.00 47.72 214 SER A N 1
ATOM 1748 C CA . SER A 1 214 ? -5.538 10.672 -16.872 1.00 47.72 214 SER A CA 1
ATOM 1749 C C . SER A 1 214 ? -6.960 10.769 -16.296 1.00 47.72 214 SER A C 1
ATOM 1751 O O . SER A 1 214 ? -7.462 11.884 -16.282 1.00 47.72 214 SER A O 1
ATOM 1753 N N . PHE A 1 215 ? -7.638 9.673 -15.902 1.00 42.47 215 PHE A N 1
ATOM 1754 C CA . PHE A 1 215 ? -9.050 9.709 -15.470 1.00 42.47 215 PHE A CA 1
ATOM 1755 C C . PHE A 1 215 ? -9.304 10.834 -14.455 1.00 42.47 215 PHE A C 1
ATOM 1757 O O . PHE A 1 215 ? -9.008 10.705 -13.267 1.00 42.47 215 PHE A O 1
ATOM 1764 N N . CYS A 1 216 ? -9.812 11.943 -14.993 1.00 33.25 216 CYS A N 1
ATOM 1765 C CA . CYS A 1 216 ? -10.430 13.030 -14.274 1.00 33.25 216 CYS A CA 1
ATOM 1766 C C . CYS A 1 216 ? -11.835 12.573 -13.921 1.00 33.25 216 CYS A C 1
ATOM 1768 O O . CYS A 1 216 ? -12.513 11.945 -14.742 1.00 33.25 216 CYS A O 1
ATOM 1770 N N . ILE A 1 217 ? -12.231 12.887 -12.695 1.00 35.25 217 ILE A N 1
ATOM 1771 C CA . ILE A 1 217 ? -13.638 12.918 -12.298 1.00 35.25 217 ILE A CA 1
ATOM 1772 C C . ILE A 1 217 ? -14.389 13.899 -13.207 1.00 35.25 217 ILE A C 1
ATOM 1774 O O . ILE A 1 217 ? -13.798 14.947 -13.561 1.00 35.25 217 ILE A O 1
#

pLDDT: mean 88.2, std 12.34, range [33.25, 97.94]

Radius of gyration: 34.28 Å; chains: 1; bounding box: 61×48×100 Å

Sequence (217 aa):
MSFKNFLLALRKVFTLSGLEFFLKSQSKVEKVFFFLFLFCFFLSFSFLALNFYLKHTQLQPKEGGIFIEGMVGFPNYLNPIYSIASDVDDSITNLLFSGLMKFEGKNLVPDLLENYKILEEGKVFEITLKENVFWDDGHKITSDDIIFTVKAIQNPEVKSPLRTAWLGVDVEKISENSLKFVLKNPSYVFLENLTLKPIPKHLFRKCSSCKFFSFCI

Secondary structure (DSSP, 8-state):
--HHHHHHHHHHHTSHHHHHHHHHHS-HHHHHHHHHHHHHHHHHHHHHHHHHHHHH---PPPP--------SS------TTTGGG-HHHHHHHHHH---SEEEETTEEEESSEEEEEEEGGGTEEEEEEPTT-B-TTSPBP-HHHHHHHHHHHH-TTT--TTHHHHTTEEEEE-SSSEEEEEESS--TTHHHHTTPPP--HHHHTT--STTTTT---

Foldseek 3Di:
DDPVVVVVVVVQCPDPVNVVVVVVPDDPVVVVVVVVVVVVVVVVVVVVVVVCCVVPDDDDDDPDDDDDDDDDDDDQDCALLAQVVDPVNVVNNVVQFAFCWDDDPPDIGGDQWPDWDQPPQQQKIKTFGDPPDADPVRHHDWLVQVQVQLVCLCDVLLVGPCNVLSPQWDKADPDRGMIMIGHPDGDPCNSVVSSRTTDDCVVVVVDPDSVVSRDTD